Protein AF-A0A8J2BNG0-F1 (afdb_monomer_lite)

Foldseek 3Di:
DDWAWQKKFKPKQPDPHGPDMDGDPPPWDKDQLVVDDAFKMKIWIWTATPVGDIDIDIDMDGADPDPDDDDDPDVPPNRPDIDIDRPCDPPVVPVPPCPDPVVVVVCVVVVVCCVVVVVVVCCVVPVVPPPPPPPVPDDDDDDDDDDDPDDPDQQALLVLCVVQPCVQCNNQQPGDRPAGHRLAPDPCLLDPLVLLCCQQCPDPPHPTHHCVVPDALSNSQNNSQCSCPHNPHPNDGDDSVSNVVND

Sequence (247 aa):
MMAKITRVEVYVDGASEPFQVLTEEPFKVRLDPADFAEGDHFLRIAVHYDNGEYYDHLYTFTVAHRNEAYAGHLNRVPMGAPIDVDLIDPMEREATSSSPNRVLYALLPVVLFLFIGGVAAWFNFFGSRAASDVMTQIEPIPTPSQGRTPAAGPVDGAALYAQHCSVCHGPSGKGQPGVFPALAGNPNLADTDLVLNTILHGRPGTAMPPWGPRLSDEEIAAIVNYIRSSWGNDFGTVTREDVAAKR

Radius of gyration: 26.35 Å; chains: 1; bounding box: 53×72×57 Å

Organism: NCBI:txid2744239

InterPro domains:
  IPR008168 Cytochrome c, class IC [PR00605] (163-174)
  IPR008168 Cytochrome c, class IC [PR00605] (205-227)
  IPR009056 Cytochrome c-like domain [PF13442] (156-227)
  IPR009056 Cytochrome c-like domain [PS51007] (152-231)
  IPR036909 Cytochrome c-like domain superfamily [G3DSA:1.10.760.10] (144-247)
  IPR036909 Cytochrome c-like domain superfamily [SSF46626] (142-243)
  IPR051459 Cytochrome c-type Dehydrogenase [PTHR35008] (141-245)

pLDDT: mean 74.84, std 18.95, range [26.3, 98.31]

Structure (mmCIF, N/CA/C/O backbone):
data_AF-A0A8J2BNG0-F1
#
_entry.id   AF-A0A8J2BNG0-F1
#
loop_
_atom_site.group_PDB
_atom_site.id
_atom_site.type_symbol
_atom_site.label_atom_id
_atom_site.label_alt_id
_atom_site.label_comp_id
_atom_site.label_asym_id
_atom_site.label_entity_id
_atom_site.label_seq_id
_atom_site.pdbx_PDB_ins_code
_atom_site.Cartn_x
_atom_site.Cartn_y
_atom_site.Cartn_z
_atom_site.occupancy
_atom_site.B_iso_or_equiv
_atom_site.auth_seq_id
_atom_site.auth_comp_id
_atom_site.auth_asym_id
_atom_site.auth_atom_id
_atom_site.pdbx_PDB_model_num
ATOM 1 N N . MET A 1 1 ? 15.183 -0.311 -34.685 1.00 53.97 1 MET A N 1
ATOM 2 C CA . MET A 1 1 ? 15.583 -1.607 -34.099 1.00 53.97 1 MET A CA 1
ATOM 3 C C . MET A 1 1 ? 15.515 -1.441 -32.595 1.00 53.97 1 MET A C 1
ATOM 5 O O . MET A 1 1 ? 15.848 -0.357 -32.136 1.00 53.97 1 MET A O 1
ATOM 9 N N . MET A 1 2 ? 14.981 -2.425 -31.874 1.00 65.81 2 MET A N 1
ATOM 10 C CA . MET A 1 2 ? 14.926 -2.388 -30.407 1.00 65.81 2 MET A CA 1
ATOM 11 C C . MET A 1 2 ? 16.353 -2.537 -29.864 1.00 65.81 2 MET A C 1
ATOM 13 O O . MET A 1 2 ? 17.136 -3.274 -30.465 1.00 65.81 2 MET A O 1
ATOM 17 N N . ALA A 1 3 ? 16.689 -1.804 -28.801 1.00 79.75 3 ALA A N 1
ATOM 18 C CA . ALA A 1 3 ? 17.992 -1.899 -28.152 1.00 79.75 3 ALA A CA 1
ATOM 19 C C . ALA A 1 3 ? 18.186 -3.315 -27.602 1.00 79.75 3 ALA A C 1
ATOM 21 O O . ALA A 1 3 ? 17.256 -3.886 -27.025 1.00 79.75 3 ALA A O 1
ATOM 22 N N . LYS A 1 4 ? 19.366 -3.899 -27.811 1.00 84.81 4 LYS A N 1
ATOM 23 C CA . LYS A 1 4 ? 19.666 -5.262 -27.372 1.00 84.81 4 LYS A CA 1
ATOM 24 C C . LYS A 1 4 ? 20.406 -5.221 -26.043 1.00 84.81 4 LYS A C 1
ATOM 26 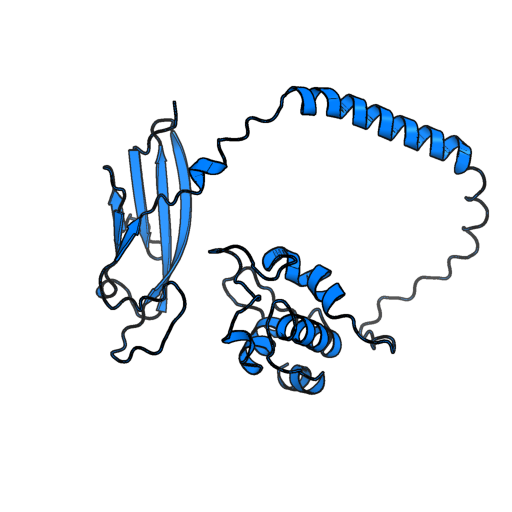O O . LYS A 1 4 ? 21.375 -4.481 -25.895 1.00 84.81 4 LYS A O 1
ATOM 31 N N . ILE A 1 5 ? 19.998 -6.064 -25.101 1.00 84.81 5 ILE A N 1
ATOM 32 C CA . ILE A 1 5 ? 20.725 -6.249 -23.845 1.00 84.81 5 ILE A CA 1
ATOM 33 C C . ILE A 1 5 ? 22.079 -6.903 -24.144 1.00 84.81 5 ILE A C 1
ATOM 35 O O . ILE A 1 5 ? 22.172 -7.899 -24.863 1.00 84.81 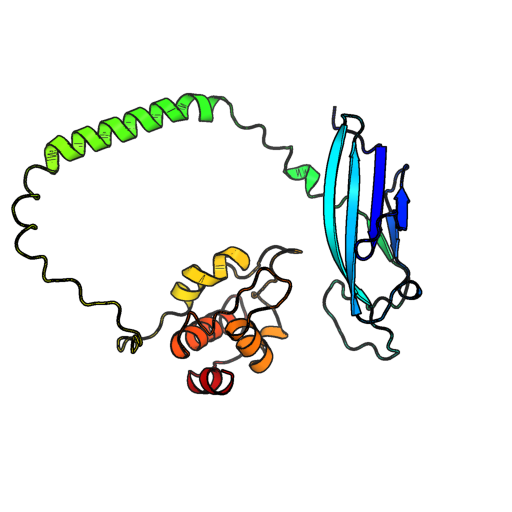5 ILE A O 1
ATOM 39 N N . THR A 1 6 ? 23.139 -6.320 -23.594 1.00 90.06 6 THR A N 1
ATOM 40 C CA . THR A 1 6 ? 24.526 -6.788 -23.741 1.00 90.06 6 THR A CA 1
ATOM 41 C C . THR A 1 6 ? 25.069 -7.401 -22.461 1.00 90.06 6 THR A C 1
ATOM 43 O O . THR A 1 6 ? 25.912 -8.296 -22.519 1.00 90.06 6 THR A O 1
ATOM 46 N N . ARG A 1 7 ? 24.607 -6.915 -21.305 1.00 90.44 7 ARG A N 1
ATOM 47 C CA . ARG A 1 7 ? 25.079 -7.353 -19.994 1.00 90.44 7 ARG A CA 1
ATOM 48 C C . ARG A 1 7 ? 24.034 -7.058 -18.927 1.00 90.44 7 ARG A C 1
ATOM 50 O O . ARG A 1 7 ? 23.461 -5.974 -18.920 1.00 90.44 7 ARG A O 1
ATOM 57 N N . VAL A 1 8 ? 23.834 -7.993 -18.010 1.00 88.12 8 VAL A N 1
ATOM 58 C CA . VAL A 1 8 ? 23.058 -7.802 -16.784 1.00 88.12 8 VAL A CA 1
ATOM 59 C C . VAL A 1 8 ? 23.967 -8.083 -15.598 1.00 88.12 8 VAL A C 1
ATOM 61 O O . VAL A 1 8 ? 24.608 -9.127 -15.546 1.00 88.12 8 VAL A O 1
ATOM 64 N N . GLU A 1 9 ? 24.042 -7.158 -14.656 1.00 90.69 9 GLU A N 1
ATOM 65 C CA . GLU A 1 9 ? 24.813 -7.281 -13.425 1.00 90.69 9 GLU A CA 1
ATOM 66 C C . GLU A 1 9 ? 23.853 -7.317 -12.238 1.00 90.69 9 GLU A C 1
ATOM 68 O O . GLU A 1 9 ? 22.925 -6.515 -12.147 1.00 90.69 9 GLU A O 1
ATOM 73 N N . VAL A 1 10 ? 24.077 -8.247 -11.320 1.00 86.62 10 VAL A N 1
ATOM 74 C CA . VAL A 1 10 ? 23.242 -8.453 -10.138 1.00 86.62 10 VAL A CA 1
ATOM 75 C C . VAL A 1 10 ? 24.092 -8.175 -8.919 1.00 86.62 10 VAL A C 1
ATOM 77 O O . VAL A 1 10 ? 25.136 -8.795 -8.756 1.00 86.62 10 VAL A O 1
ATOM 80 N N . TYR A 1 11 ? 23.645 -7.286 -8.048 1.00 87.31 11 TYR A N 1
ATOM 81 C CA . TYR A 1 11 ? 24.311 -6.950 -6.795 1.00 87.31 11 TYR A CA 1
ATOM 82 C C . TYR A 1 11 ? 23.400 -7.312 -5.631 1.00 87.31 11 TYR A C 1
ATOM 84 O O . TYR A 1 11 ? 22.187 -7.140 -5.720 1.00 87.31 11 TYR A O 1
ATOM 92 N N . VAL A 1 12 ? 23.993 -7.771 -4.537 1.00 84.50 12 VAL A N 1
ATOM 93 C CA . VAL A 1 12 ? 23.290 -8.166 -3.312 1.00 84.50 12 VAL A CA 1
ATOM 94 C C . VAL A 1 12 ? 23.693 -7.207 -2.200 1.00 84.50 12 VAL A C 1
ATOM 96 O O . VAL A 1 12 ? 24.877 -6.902 -2.064 1.00 84.50 12 VAL A O 1
ATOM 99 N N . ASP A 1 13 ? 22.725 -6.727 -1.425 1.00 84.31 13 ASP A N 1
ATOM 100 C CA . ASP A 1 13 ? 22.921 -5.980 -0.173 1.00 84.31 13 ASP A CA 1
ATOM 101 C C . ASP A 1 13 ? 23.922 -4.811 -0.246 1.00 84.31 13 ASP A C 1
ATOM 103 O O . ASP A 1 13 ? 24.592 -4.456 0.724 1.00 84.31 13 ASP A O 1
ATOM 107 N N . GLY A 1 14 ? 24.016 -4.173 -1.415 1.00 81.38 14 GLY A N 1
ATOM 108 C CA . GLY A 1 14 ? 24.840 -2.982 -1.620 1.00 81.38 14 GLY A CA 1
ATOM 109 C C . GLY A 1 14 ? 26.320 -3.292 -1.823 1.00 81.38 14 GLY A C 1
ATOM 110 O O . GLY A 1 14 ? 27.145 -2.383 -1.721 1.00 81.38 14 GLY A O 1
ATOM 111 N N . ALA A 1 15 ? 26.659 -4.549 -2.127 1.00 83.94 15 ALA A N 1
ATOM 112 C CA . ALA A 1 15 ? 27.999 -4.937 -2.541 1.00 83.94 15 ALA A CA 1
ATOM 113 C C . ALA A 1 15 ? 28.488 -4.080 -3.722 1.00 83.94 15 ALA A C 1
ATOM 115 O O . ALA A 1 15 ? 27.724 -3.738 -4.626 1.00 83.94 15 ALA A O 1
ATOM 116 N N . SER A 1 16 ? 29.780 -3.741 -3.712 1.00 81.44 16 SER A N 1
ATOM 117 C CA . SER A 1 16 ? 30.423 -2.983 -4.793 1.00 81.44 16 SER A CA 1
ATOM 118 C C . SER A 1 16 ? 30.741 -3.841 -6.016 1.00 81.44 16 SER A C 1
ATOM 120 O O . SER A 1 16 ? 30.868 -3.307 -7.111 1.00 81.44 16 SER A O 1
ATOM 122 N N . GLU A 1 17 ? 30.863 -5.154 -5.824 1.00 89.12 17 GLU A N 1
ATOM 123 C CA . GLU A 1 17 ? 31.099 -6.133 -6.882 1.00 89.12 17 GLU A CA 1
ATOM 124 C C . GLU A 1 17 ? 29.803 -6.892 -7.196 1.00 89.12 17 GLU A C 1
ATOM 126 O O . GLU A 1 17 ? 29.023 -7.176 -6.277 1.00 89.12 17 GLU A O 1
ATOM 131 N N . PRO A 1 18 ? 29.554 -7.235 -8.470 1.00 89.19 18 PRO A N 1
ATOM 132 C CA . PRO A 1 18 ? 28.369 -7.981 -8.850 1.00 89.19 18 PRO A CA 1
ATOM 133 C C . PRO A 1 18 ? 28.446 -9.420 -8.324 1.00 89.19 18 PRO A C 1
ATOM 135 O O . PRO A 1 18 ? 29.429 -10.130 -8.524 1.00 89.19 18 PRO A O 1
ATOM 138 N N . PHE A 1 19 ? 27.362 -9.862 -7.696 1.00 85.25 19 PHE A N 1
ATOM 139 C CA . PHE A 1 19 ? 27.122 -11.249 -7.313 1.00 85.25 19 PHE A CA 1
ATOM 140 C C . PHE A 1 19 ? 27.069 -12.169 -8.540 1.00 85.25 19 PHE A C 1
ATOM 142 O O . PHE A 1 19 ? 27.648 -13.252 -8.525 1.00 85.25 19 PHE A O 1
ATOM 149 N N . GLN A 1 20 ? 26.407 -11.729 -9.616 1.00 86.31 20 GLN A N 1
ATOM 150 C CA . GLN A 1 20 ? 26.354 -12.433 -10.902 1.00 86.31 20 GLN A CA 1
ATOM 151 C C . GLN A 1 20 ? 26.399 -11.445 -12.069 1.00 86.31 20 GLN A C 1
ATOM 153 O O . GLN A 1 20 ? 25.846 -10.349 -11.990 1.00 86.31 20 GLN A O 1
ATOM 158 N N . VAL A 1 21 ? 27.031 -11.857 -13.170 1.00 91.50 21 VAL A N 1
ATOM 159 C CA . VAL A 1 21 ? 27.055 -11.116 -14.437 1.00 91.50 21 VAL A CA 1
ATOM 160 C C . VAL A 1 21 ? 26.592 -12.045 -15.554 1.00 91.50 21 VAL A C 1
ATOM 162 O O . VAL A 1 21 ? 27.181 -13.102 -15.766 1.00 91.50 21 VAL A O 1
ATOM 165 N N . LEU A 1 22 ? 25.540 -11.649 -16.266 1.00 87.88 22 LEU A N 1
ATOM 166 C CA . LEU A 1 22 ? 24.923 -12.407 -17.349 1.00 87.88 22 LEU A CA 1
ATOM 167 C C . LEU A 1 22 ? 25.148 -11.675 -18.673 1.00 87.88 22 LEU A C 1
ATOM 169 O O . LEU A 1 22 ? 24.791 -10.507 -18.812 1.00 87.88 22 LEU A O 1
ATOM 173 N N . THR A 1 23 ? 25.727 -12.357 -19.656 1.00 89.06 23 THR A N 1
ATOM 174 C CA . THR A 1 23 ? 26.028 -11.788 -20.985 1.00 89.06 23 THR A CA 1
ATOM 175 C C . THR A 1 23 ? 25.294 -12.494 -22.123 1.00 89.06 23 THR A C 1
ATOM 177 O O . THR A 1 23 ? 25.428 -12.097 -23.277 1.00 89.06 23 THR A O 1
ATOM 180 N N . GLU A 1 24 ? 24.525 -13.540 -21.815 1.00 83.25 24 GLU A N 1
ATOM 181 C CA . GLU A 1 24 ? 23.824 -14.375 -22.792 1.00 83.25 24 GLU A CA 1
ATOM 182 C C . GLU A 1 24 ? 22.380 -14.646 -22.351 1.00 83.25 24 GLU A C 1
ATOM 184 O O . GLU A 1 24 ? 22.082 -14.723 -21.159 1.00 83.25 24 GLU A O 1
ATOM 189 N N . GLU A 1 25 ? 21.483 -14.796 -23.329 1.00 77.06 25 GLU A N 1
ATOM 190 C CA . GLU A 1 25 ? 20.090 -15.171 -23.090 1.00 77.06 25 GLU A CA 1
ATOM 191 C C . GLU A 1 25 ? 19.955 -16.684 -22.824 1.00 77.06 25 GLU A C 1
ATOM 193 O O . GLU A 1 25 ? 20.632 -17.483 -23.476 1.00 77.06 25 GLU A O 1
ATOM 198 N N . PRO A 1 26 ? 19.030 -17.113 -21.944 1.00 72.69 26 PRO A N 1
ATOM 199 C CA . PRO A 1 26 ? 18.111 -16.286 -21.160 1.00 72.69 26 PRO A CA 1
ATOM 200 C C . PRO A 1 26 ? 18.806 -15.664 -19.937 1.00 72.69 26 PRO A C 1
ATOM 202 O O . PRO A 1 26 ? 19.547 -16.344 -19.229 1.00 72.69 26 PRO A O 1
ATOM 205 N N . PHE A 1 27 ? 18.525 -14.387 -19.659 1.00 77.06 27 PHE A N 1
ATOM 206 C CA . PHE A 1 27 ? 19.087 -13.654 -18.518 1.00 77.06 27 PHE A CA 1
ATOM 207 C C . PHE A 1 27 ? 18.443 -14.105 -17.196 1.00 77.06 27 PHE A C 1
ATOM 209 O O . PHE A 1 27 ? 17.606 -13.412 -16.618 1.00 77.06 27 PHE A O 1
ATOM 216 N N . LYS A 1 28 ? 18.822 -15.303 -16.740 1.00 75.06 28 LYS A N 1
ATOM 217 C CA . LYS A 1 28 ? 18.317 -15.936 -15.519 1.00 75.06 28 LYS A CA 1
ATOM 218 C C . LYS A 1 28 ? 19.288 -15.775 -14.366 1.00 75.06 28 LYS A C 1
ATOM 220 O O . LYS A 1 28 ? 20.461 -16.121 -14.486 1.00 75.06 28 LYS A O 1
ATOM 225 N N . VAL A 1 29 ? 18.764 -15.332 -13.231 1.00 72.50 29 VAL A N 1
ATOM 226 C CA . VAL A 1 29 ? 19.521 -15.272 -11.977 1.00 72.50 29 VAL A CA 1
ATOM 227 C C . VAL A 1 29 ? 19.134 -16.445 -11.107 1.00 72.50 29 VAL A C 1
ATOM 229 O O . VAL A 1 29 ? 17.948 -16.663 -10.855 1.00 72.50 29 VAL A O 1
ATOM 232 N N . ARG A 1 30 ? 20.144 -17.163 -10.619 1.00 71.06 30 ARG A N 1
ATOM 233 C CA . ARG A 1 30 ? 19.966 -18.200 -9.607 1.00 71.06 30 ARG A CA 1
ATOM 234 C C . ARG A 1 30 ? 20.242 -17.619 -8.229 1.00 71.06 30 ARG A C 1
ATOM 236 O O . ARG A 1 30 ? 21.343 -17.137 -7.986 1.00 71.06 30 ARG A O 1
ATOM 243 N N . LEU A 1 31 ? 19.268 -17.696 -7.332 1.00 76.62 31 LEU A N 1
ATOM 244 C CA . LEU A 1 31 ? 19.436 -17.315 -5.929 1.00 76.62 31 LEU A CA 1
ATOM 245 C C . LEU A 1 31 ? 19.347 -18.580 -5.075 1.00 76.62 31 LEU A C 1
ATOM 247 O O . LEU A 1 31 ? 18.332 -19.279 -5.134 1.00 76.62 31 LEU A O 1
ATOM 251 N N . ASP A 1 32 ? 20.408 -18.896 -4.329 1.00 75.19 32 ASP A N 1
ATOM 252 C CA . ASP A 1 32 ? 20.389 -19.976 -3.343 1.00 75.19 32 ASP A CA 1
ATOM 253 C C . ASP A 1 32 ? 20.162 -19.382 -1.944 1.00 75.19 32 ASP A C 1
ATOM 255 O O . ASP A 1 32 ? 20.977 -18.583 -1.491 1.00 75.19 32 ASP A O 1
ATOM 259 N N . PRO A 1 33 ? 19.083 -19.755 -1.240 1.00 67.75 33 PRO A N 1
ATOM 260 C CA . PRO A 1 33 ? 18.811 -19.280 0.116 1.00 67.75 33 PRO A CA 1
ATOM 261 C C . PRO A 1 33 ? 19.983 -19.458 1.090 1.00 67.75 33 PRO A C 1
ATOM 263 O O . PRO A 1 33 ? 20.126 -18.665 2.019 1.00 67.75 33 PRO A O 1
ATOM 266 N N . ALA A 1 34 ? 20.804 -20.497 0.899 1.00 72.75 34 ALA A N 1
ATOM 267 C CA . ALA A 1 34 ? 21.953 -20.789 1.753 1.00 72.75 34 ALA A CA 1
ATOM 268 C C . ALA A 1 34 ? 23.067 -19.733 1.656 1.00 72.75 34 ALA A C 1
ATOM 270 O O . ALA A 1 34 ? 23.872 -19.621 2.581 1.00 72.75 34 ALA A O 1
ATOM 271 N N . ASP A 1 35 ? 23.093 -18.948 0.577 1.00 76.00 35 ASP A N 1
ATOM 272 C CA . ASP A 1 35 ? 24.075 -17.881 0.366 1.00 76.00 35 ASP A CA 1
ATOM 273 C C . ASP A 1 35 ? 23.721 -16.592 1.135 1.00 76.00 35 ASP A C 1
ATOM 275 O O . ASP A 1 35 ? 24.517 -15.652 1.168 1.00 76.00 35 ASP A O 1
ATOM 279 N N . PHE A 1 36 ? 22.546 -16.538 1.774 1.00 77.94 36 PHE A N 1
ATOM 280 C CA . PHE A 1 36 ? 22.022 -15.345 2.437 1.00 77.94 36 PHE A CA 1
ATOM 281 C C . PHE A 1 36 ? 21.750 -15.586 3.930 1.00 77.94 36 PHE A C 1
ATOM 283 O O . PHE A 1 36 ? 21.376 -16.679 4.370 1.00 77.94 36 PHE A O 1
ATOM 290 N N . ALA A 1 37 ? 21.930 -14.534 4.732 1.00 79.94 37 ALA A N 1
ATOM 291 C CA . ALA A 1 37 ? 21.555 -14.546 6.145 1.00 79.94 37 ALA A CA 1
ATOM 292 C C . ALA A 1 37 ? 20.024 -14.652 6.313 1.00 79.94 37 ALA A C 1
ATOM 294 O O . ALA A 1 37 ? 19.277 -14.452 5.370 1.00 79.94 37 ALA A O 1
ATOM 295 N N . GLU A 1 38 ? 19.527 -14.983 7.509 1.00 74.44 38 GLU A N 1
ATOM 296 C CA . GLU A 1 38 ? 18.087 -14.838 7.783 1.00 74.44 38 GLU A CA 1
ATOM 297 C C . GLU A 1 38 ? 17.744 -13.345 7.866 1.00 74.44 38 GLU A C 1
ATOM 299 O O . GLU A 1 38 ? 18.431 -12.596 8.566 1.00 74.44 38 GLU A O 1
ATOM 304 N N . GLY A 1 39 ? 16.673 -12.917 7.200 1.00 66.88 39 GLY A N 1
ATOM 305 C CA . GLY A 1 39 ? 16.230 -11.524 7.219 1.00 66.88 39 GLY A CA 1
ATOM 306 C C . GLY A 1 39 ? 15.939 -10.949 5.839 1.00 66.88 39 GLY A C 1
ATOM 307 O O . GLY A 1 39 ? 15.758 -11.682 4.866 1.00 66.88 39 GLY A O 1
ATOM 308 N N . ASP A 1 40 ? 15.825 -9.623 5.791 1.00 74.06 40 ASP A N 1
ATOM 309 C CA . ASP A 1 40 ? 15.508 -8.869 4.580 1.00 74.06 40 ASP A CA 1
ATOM 310 C C . ASP A 1 40 ? 16.781 -8.508 3.811 1.00 74.06 40 ASP A C 1
ATOM 312 O O . ASP A 1 40 ? 17.750 -8.006 4.380 1.00 74.06 40 ASP A O 1
ATOM 316 N N . HIS A 1 41 ? 16.725 -8.712 2.502 1.00 76.50 41 HIS A N 1
ATOM 317 C CA . HIS A 1 41 ? 17.810 -8.506 1.557 1.00 76.50 41 HIS A CA 1
ATOM 318 C C . HIS A 1 41 ? 17.328 -7.704 0.352 1.00 76.50 41 HIS A C 1
ATOM 320 O O . HIS A 1 41 ? 16.125 -7.639 0.052 1.00 76.50 41 HIS A O 1
ATOM 326 N N . PHE A 1 42 ? 18.271 -7.113 -0.376 1.00 78.25 42 PHE A N 1
ATOM 327 C CA . PHE A 1 42 ? 17.973 -6.385 -1.604 1.00 78.25 42 PHE A CA 1
ATOM 328 C C . PHE A 1 42 ? 18.878 -6.791 -2.767 1.00 78.25 42 PHE A C 1
ATOM 330 O O . PHE A 1 42 ? 20.083 -6.977 -2.615 1.00 78.25 42 PHE A O 1
ATOM 337 N N . LEU A 1 43 ? 18.275 -6.904 -3.952 1.00 79.75 43 LEU A N 1
ATOM 338 C CA . LEU A 1 43 ? 18.946 -7.171 -5.219 1.00 79.75 43 LEU A CA 1
ATOM 339 C C . LEU A 1 43 ? 18.888 -5.934 -6.091 1.00 79.75 43 LEU A C 1
ATOM 341 O O . LEU A 1 43 ? 17.803 -5.477 -6.442 1.00 79.75 43 LEU A O 1
ATOM 345 N N . ARG A 1 44 ? 20.045 -5.424 -6.493 1.00 82.44 44 ARG A N 1
ATOM 346 C CA . ARG A 1 44 ? 20.138 -4.387 -7.517 1.00 82.44 44 ARG A CA 1
ATOM 347 C C . ARG A 1 44 ? 20.478 -5.040 -8.849 1.00 82.44 44 ARG A C 1
ATOM 349 O O . ARG A 1 44 ? 21.468 -5.760 -8.936 1.00 82.44 44 ARG A O 1
ATOM 356 N N . ILE A 1 45 ? 19.671 -4.792 -9.869 1.00 82.75 45 ILE A N 1
ATOM 357 C CA . ILE A 1 45 ? 19.815 -5.367 -11.205 1.00 82.75 45 ILE A CA 1
ATOM 358 C C . ILE A 1 45 ? 20.113 -4.242 -12.181 1.00 82.75 45 ILE A C 1
ATOM 360 O O . ILE A 1 45 ? 19.279 -3.373 -12.417 1.00 82.75 45 ILE A O 1
ATOM 364 N N . ALA A 1 46 ? 21.314 -4.287 -12.737 1.00 85.75 46 ALA A N 1
ATOM 365 C CA . ALA A 1 46 ? 21.871 -3.316 -13.656 1.00 85.75 46 ALA A CA 1
ATOM 366 C C . ALA A 1 46 ? 21.900 -3.908 -15.072 1.00 85.75 46 ALA A C 1
ATOM 368 O O . ALA A 1 46 ? 22.653 -4.839 -15.349 1.00 85.75 46 ALA A O 1
ATOM 369 N N . VAL A 1 47 ? 21.070 -3.387 -15.972 1.00 86.19 47 VAL A N 1
ATOM 370 C CA . VAL A 1 47 ? 20.923 -3.854 -17.357 1.00 86.19 47 VAL A CA 1
ATOM 371 C C . VAL A 1 47 ? 21.598 -2.865 -18.301 1.00 86.19 47 VAL A C 1
ATOM 373 O O . VAL A 1 47 ? 21.270 -1.679 -18.306 1.00 86.19 47 VAL A O 1
ATOM 376 N N . HIS A 1 48 ? 22.522 -3.356 -19.123 1.00 87.81 48 HIS A N 1
ATOM 377 C CA . HIS A 1 48 ? 23.265 -2.584 -20.116 1.00 87.81 48 HIS A CA 1
ATOM 378 C C . HIS A 1 48 ? 22.826 -2.943 -21.533 1.00 87.81 48 HIS A C 1
ATOM 380 O O . HIS A 1 48 ? 22.785 -4.122 -21.901 1.00 87.81 48 HIS A O 1
ATOM 386 N N . TYR A 1 49 ? 22.596 -1.929 -22.360 1.00 86.75 49 TYR A N 1
ATOM 387 C CA . TYR A 1 49 ? 22.148 -2.076 -23.742 1.00 86.75 49 TYR A CA 1
ATOM 388 C C . TYR A 1 49 ? 23.248 -1.718 -24.750 1.00 86.75 49 TYR A C 1
ATOM 390 O O . TYR A 1 49 ? 24.182 -0.972 -24.451 1.00 86.75 49 TYR A O 1
ATOM 398 N N . ASP A 1 50 ? 23.139 -2.246 -25.967 1.00 88.38 50 ASP A N 1
ATOM 399 C CA . ASP A 1 50 ? 24.089 -2.021 -27.066 1.00 88.38 50 ASP A CA 1
ATOM 400 C C . ASP A 1 50 ? 24.130 -0.568 -27.563 1.00 88.38 50 ASP A C 1
ATOM 402 O O . ASP A 1 50 ? 25.150 -0.109 -28.078 1.00 88.38 50 ASP A O 1
ATOM 406 N N . ASN A 1 51 ? 23.044 0.175 -27.364 1.00 84.56 51 ASN A N 1
ATOM 407 C CA . ASN A 1 51 ? 22.937 1.604 -27.648 1.00 84.56 51 ASN A CA 1
ATOM 408 C C . ASN A 1 51 ? 23.535 2.502 -26.543 1.00 84.56 51 ASN A C 1
ATOM 410 O O . ASN A 1 51 ? 23.495 3.726 -26.677 1.00 84.56 51 ASN A O 1
ATOM 414 N N . GLY A 1 52 ? 24.080 1.919 -25.469 1.00 84.44 52 GLY A N 1
ATOM 415 C CA . GLY A 1 52 ? 24.635 2.637 -24.321 1.00 84.44 52 GLY A CA 1
ATOM 416 C C . GLY A 1 52 ? 23.614 3.028 -23.247 1.00 84.44 52 GLY A C 1
ATOM 417 O O . GLY A 1 52 ? 24.007 3.647 -22.258 1.00 84.44 52 GLY A O 1
ATOM 418 N N . GLU A 1 53 ? 22.333 2.679 -23.404 1.00 77.56 53 GLU A N 1
ATOM 419 C CA . GLU A 1 53 ? 21.335 2.842 -22.344 1.00 77.56 53 GLU A CA 1
ATOM 420 C C . GLU A 1 53 ? 21.612 1.890 -21.170 1.00 77.56 53 GLU A C 1
ATOM 422 O O . GLU A 1 53 ? 22.199 0.812 -21.315 1.00 77.56 53 GLU A O 1
ATOM 427 N N . TYR A 1 54 ? 21.194 2.323 -19.983 1.00 80.31 54 TYR A N 1
ATOM 428 C CA . TYR A 1 54 ? 21.420 1.633 -18.721 1.00 80.31 54 TYR A CA 1
ATOM 429 C C . TYR A 1 54 ? 20.173 1.739 -17.848 1.00 80.31 54 TYR A C 1
ATOM 431 O O . TYR A 1 54 ? 19.624 2.831 -17.684 1.00 80.31 54 TYR A O 1
ATOM 439 N N . TYR A 1 55 ? 19.755 0.616 -17.272 1.00 74.94 55 TYR A N 1
ATOM 440 C CA . TYR A 1 55 ? 18.601 0.531 -16.384 1.00 74.94 55 TYR A CA 1
ATOM 441 C C . TYR A 1 55 ? 19.003 -0.127 -15.071 1.00 74.94 55 TYR A C 1
ATOM 443 O O . TYR A 1 55 ? 19.718 -1.123 -15.067 1.00 74.94 55 TYR A O 1
ATOM 451 N N . ASP A 1 56 ? 18.528 0.432 -13.962 1.00 79.69 56 ASP A N 1
ATOM 452 C CA . ASP A 1 56 ? 18.818 -0.042 -12.611 1.00 79.69 56 ASP A CA 1
ATOM 453 C C . ASP A 1 56 ? 17.501 -0.301 -11.874 1.00 79.69 56 ASP A C 1
ATOM 455 O O . ASP A 1 56 ? 16.647 0.590 -11.804 1.00 79.69 56 ASP A O 1
ATOM 459 N N . HIS A 1 57 ? 17.312 -1.517 -11.361 1.00 74.69 57 HIS A N 1
ATOM 460 C CA . HIS A 1 57 ? 16.123 -1.906 -10.609 1.00 74.69 57 HIS A CA 1
ATOM 461 C C . HIS A 1 57 ? 16.494 -2.543 -9.272 1.00 74.69 57 HIS A C 1
ATOM 463 O O . HIS A 1 57 ? 17.354 -3.417 -9.210 1.00 74.69 57 HIS A O 1
ATOM 469 N N . LEU A 1 58 ? 15.798 -2.146 -8.206 1.00 68.69 58 LEU A N 1
ATOM 470 C CA . LEU A 1 58 ? 15.998 -2.674 -6.860 1.00 68.69 58 LEU A CA 1
ATOM 471 C C . LEU A 1 58 ? 14.826 -3.580 -6.469 1.00 68.69 58 LEU A C 1
ATOM 473 O O . LEU A 1 58 ? 13.694 -3.116 -6.353 1.00 68.69 58 LEU A O 1
ATOM 477 N N . TYR A 1 59 ? 15.108 -4.853 -6.225 1.00 70.00 59 TYR A N 1
ATOM 478 C CA . TYR A 1 59 ? 14.165 -5.837 -5.700 1.00 70.00 59 TYR A CA 1
ATOM 479 C C . TYR A 1 59 ? 14.465 -6.112 -4.230 1.00 70.00 59 TYR A C 1
ATOM 481 O O . TYR A 1 59 ? 15.618 -6.058 -3.808 1.00 70.00 59 TYR A O 1
ATOM 489 N N . THR A 1 60 ? 13.445 -6.456 -3.451 1.00 65.31 60 THR A N 1
ATOM 490 C CA . THR A 1 60 ? 13.609 -6.907 -2.065 1.00 65.31 60 THR A CA 1
ATOM 491 C C . THR A 1 60 ? 13.135 -8.345 -1.917 1.00 65.31 60 THR A C 1
ATOM 493 O O . THR A 1 60 ? 12.186 -8.775 -2.578 1.00 65.31 60 THR A O 1
ATOM 496 N N . PHE A 1 61 ? 13.807 -9.107 -1.061 1.00 66.44 61 PHE A N 1
ATOM 497 C CA . PHE A 1 61 ? 13.432 -10.480 -0.739 1.00 66.44 61 PHE A CA 1
ATOM 498 C C . PHE A 1 61 ? 13.791 -10.800 0.712 1.00 66.44 61 PHE A C 1
ATOM 500 O O . PHE A 1 61 ? 14.644 -10.146 1.300 1.00 66.44 61 PHE A O 1
ATOM 507 N N . THR A 1 62 ? 13.137 -11.804 1.289 1.00 64.06 62 THR A N 1
ATOM 508 C CA . THR A 1 62 ? 13.372 -12.227 2.675 1.00 64.06 62 THR A CA 1
ATOM 509 C C . THR A 1 62 ? 13.792 -13.690 2.690 1.00 64.06 62 THR A C 1
ATOM 511 O O . THR A 1 62 ? 13.142 -14.530 2.058 1.00 64.06 62 THR A O 1
ATOM 514 N N . VAL A 1 63 ? 14.852 -14.010 3.426 1.00 71.50 63 VAL A N 1
ATOM 515 C CA . VAL A 1 63 ? 15.350 -15.379 3.618 1.00 71.50 63 VAL A CA 1
ATOM 516 C C . VAL A 1 63 ? 14.946 -15.855 5.011 1.00 71.50 63 VAL A C 1
ATOM 518 O O . VAL A 1 63 ? 15.158 -15.157 6.001 1.00 71.50 63 VAL A O 1
ATOM 521 N N . ALA A 1 64 ? 14.332 -17.040 5.090 1.00 61.75 64 ALA A N 1
ATOM 522 C CA . ALA A 1 64 ? 13.844 -17.637 6.332 1.00 61.75 64 ALA A CA 1
ATOM 523 C C . ALA A 1 64 ? 14.321 -19.092 6.455 1.00 61.75 64 ALA A C 1
ATOM 525 O O . ALA A 1 64 ? 13.804 -19.985 5.785 1.00 61.75 64 ALA A O 1
ATOM 526 N N . HIS A 1 65 ? 15.288 -19.341 7.340 1.00 57.84 65 HIS A N 1
ATOM 527 C CA . HIS A 1 65 ? 15.890 -20.659 7.573 1.00 57.84 65 HIS A CA 1
ATOM 528 C C . HIS A 1 65 ? 15.083 -21.471 8.608 1.00 57.84 65 HIS A C 1
ATOM 530 O O . HIS A 1 65 ? 15.551 -21.687 9.724 1.00 57.84 65 HIS A O 1
ATOM 536 N N . ARG A 1 66 ? 13.841 -21.899 8.309 1.00 45.78 66 ARG A N 1
ATOM 537 C CA . ARG A 1 66 ? 13.044 -22.739 9.243 1.00 45.78 66 ARG A CA 1
ATOM 538 C C . ARG A 1 66 ? 12.319 -23.911 8.573 1.00 45.78 66 ARG A C 1
ATOM 540 O O . ARG A 1 66 ? 11.591 -23.739 7.603 1.00 45.78 66 ARG A O 1
ATOM 547 N N . ASN A 1 67 ? 12.457 -25.093 9.184 1.00 38.47 67 ASN A N 1
ATOM 548 C CA . ASN A 1 67 ? 11.888 -26.397 8.799 1.00 38.47 67 ASN A CA 1
ATOM 549 C C . ASN A 1 67 ? 10.365 -26.565 9.042 1.00 38.47 67 ASN A C 1
ATOM 551 O O . ASN A 1 67 ? 9.881 -27.689 9.143 1.00 38.47 67 ASN A O 1
ATOM 555 N N . GLU A 1 68 ? 9.581 -25.489 9.119 1.00 33.78 68 GLU A N 1
ATOM 556 C CA . GLU A 1 68 ? 8.126 -25.555 9.340 1.00 33.78 68 GLU A CA 1
ATOM 557 C C . GLU A 1 68 ? 7.431 -24.483 8.488 1.00 33.78 68 GLU A C 1
ATOM 559 O O . GLU A 1 68 ? 7.400 -23.302 8.835 1.00 33.78 68 GLU A O 1
ATOM 564 N N . ALA A 1 69 ? 6.908 -24.876 7.324 1.00 30.44 69 ALA A N 1
ATOM 565 C CA . ALA A 1 69 ? 6.312 -23.942 6.374 1.00 30.44 69 ALA A CA 1
ATOM 566 C C . ALA A 1 69 ? 4.843 -23.640 6.727 1.00 30.44 69 ALA A C 1
ATOM 568 O O . ALA A 1 69 ? 3.926 -24.357 6.325 1.00 30.44 69 ALA A O 1
ATOM 569 N N . TYR A 1 70 ? 4.623 -22.544 7.457 1.00 31.97 70 TYR A N 1
ATOM 570 C CA . TYR A 1 70 ? 3.350 -21.818 7.457 1.00 31.97 70 TYR A CA 1
ATOM 571 C C . TYR A 1 70 ? 3.139 -21.094 6.115 1.00 31.97 70 TYR A C 1
ATOM 573 O O . TYR A 1 70 ? 4.081 -20.668 5.446 1.00 31.97 70 TYR A O 1
ATOM 581 N N . ALA A 1 71 ? 1.872 -20.981 5.719 1.00 26.30 71 ALA A N 1
ATOM 582 C CA . ALA A 1 71 ? 1.421 -20.558 4.400 1.00 26.30 71 ALA A CA 1
ATOM 583 C C . ALA A 1 71 ? 1.622 -19.056 4.082 1.00 26.30 71 ALA A C 1
ATOM 585 O O . ALA A 1 71 ? 1.143 -18.190 4.809 1.00 26.30 71 ALA A O 1
ATOM 586 N N . GLY A 1 72 ? 2.203 -18.795 2.899 1.00 31.86 72 GLY A N 1
ATOM 587 C CA . GLY A 1 72 ? 1.691 -17.847 1.887 1.00 31.86 72 GLY A CA 1
ATOM 588 C C . GLY A 1 72 ? 2.164 -16.385 1.926 1.00 31.86 72 GLY A C 1
ATOM 589 O O . GLY A 1 72 ? 2.270 -15.817 3.000 1.00 31.86 72 GLY A O 1
ATOM 590 N N . HIS A 1 73 ? 2.346 -15.775 0.732 1.00 33.81 73 HIS A N 1
ATOM 591 C CA . HIS A 1 73 ? 2.593 -14.343 0.370 1.00 33.81 73 HIS A CA 1
ATOM 592 C C . HIS A 1 73 ? 3.933 -13.701 -0.082 1.00 33.81 73 HIS A C 1
ATOM 594 O O . HIS A 1 73 ? 4.369 -12.647 0.366 1.00 33.81 73 HIS A O 1
ATOM 600 N N . LEU A 1 74 ? 4.547 -14.261 -1.087 1.00 40.16 74 LEU A N 1
ATOM 601 C CA . LEU A 1 74 ? 4.894 -13.596 -2.339 1.00 40.16 74 LEU A CA 1
ATOM 602 C C . LEU A 1 74 ? 4.011 -14.387 -3.347 1.00 40.16 74 LEU A C 1
ATOM 604 O O . LEU A 1 74 ? 3.003 -14.971 -2.939 1.00 40.16 74 LEU A O 1
ATOM 608 N N . ASN A 1 75 ? 4.490 -14.758 -4.516 1.00 49.41 75 ASN A N 1
ATOM 609 C CA . ASN A 1 75 ? 4.627 -16.216 -4.584 1.00 49.41 75 ASN A CA 1
ATOM 610 C C . ASN A 1 75 ? 5.654 -16.561 -3.485 1.00 49.41 75 ASN A C 1
ATOM 612 O O . ASN A 1 75 ? 6.840 -16.550 -3.793 1.00 49.41 75 ASN A O 1
ATOM 616 N N . ARG A 1 76 ? 5.236 -16.659 -2.187 1.00 44.50 76 ARG A N 1
ATOM 617 C CA . ARG A 1 76 ? 6.121 -16.798 -0.976 1.00 44.50 76 ARG A CA 1
ATOM 618 C C . ARG A 1 76 ? 6.396 -18.257 -1.114 1.00 44.50 76 ARG A C 1
ATOM 620 O O . ARG A 1 76 ? 5.717 -19.091 -0.528 1.00 44.50 76 ARG A O 1
ATOM 627 N N . VAL A 1 77 ? 7.280 -18.545 -2.043 1.00 38.88 77 VAL A N 1
ATOM 628 C CA . VAL A 1 77 ? 8.129 -19.683 -1.943 1.00 38.88 77 VAL A CA 1
ATOM 629 C C . VAL A 1 77 ? 9.033 -19.236 -0.803 1.00 38.88 77 VAL A C 1
ATOM 631 O O . VAL A 1 77 ? 9.858 -18.345 -1.016 1.00 38.88 77 VAL A O 1
ATOM 634 N N . PRO A 1 78 ? 8.812 -19.698 0.447 1.00 39.34 78 PRO A N 1
ATOM 635 C CA . PRO A 1 78 ? 9.916 -19.712 1.385 1.00 39.34 78 PRO A CA 1
ATOM 636 C C . PRO A 1 78 ? 11.088 -20.285 0.603 1.00 39.34 78 PRO A C 1
ATOM 638 O O . PRO A 1 78 ? 10.950 -21.318 -0.055 1.00 39.34 78 PRO A O 1
ATOM 641 N N . MET A 1 79 ? 12.172 -19.526 0.563 1.00 41.81 79 MET A N 1
ATOM 642 C CA . MET A 1 79 ? 13.397 -19.869 -0.129 1.00 41.81 79 MET A CA 1
ATOM 643 C C . MET A 1 79 ? 13.972 -21.113 0.574 1.00 41.81 79 MET A C 1
ATOM 645 O O . MET A 1 79 ? 14.806 -21.033 1.460 1.00 41.81 79 MET A O 1
ATOM 649 N N . GLY A 1 80 ? 13.405 -22.273 0.242 1.00 39.75 80 GLY A N 1
ATOM 650 C CA . GLY A 1 80 ? 13.805 -23.611 0.671 1.00 39.75 80 GLY A CA 1
ATOM 651 C C . GLY A 1 80 ? 14.367 -24.428 -0.493 1.00 39.75 80 GLY A C 1
ATOM 652 O O . GLY A 1 80 ? 14.733 -25.585 -0.307 1.00 39.75 80 GLY A O 1
ATOM 653 N N . ALA A 1 81 ? 14.416 -23.834 -1.693 1.00 36.53 81 ALA A N 1
ATOM 654 C CA . ALA A 1 81 ? 15.059 -24.365 -2.886 1.00 36.53 81 ALA A CA 1
ATOM 655 C C . ALA A 1 81 ? 15.503 -23.212 -3.819 1.00 36.53 81 ALA A C 1
ATOM 657 O O . ALA A 1 81 ? 14.892 -22.142 -3.775 1.00 36.53 81 ALA A O 1
ATOM 658 N N . PRO A 1 82 ? 16.519 -23.421 -4.677 1.00 43.81 82 PRO A N 1
ATOM 659 C CA . PRO A 1 82 ? 16.984 -22.416 -5.633 1.00 43.81 82 PRO A CA 1
ATOM 660 C C . PRO A 1 82 ? 15.930 -22.065 -6.691 1.00 43.81 82 PRO A C 1
ATOM 662 O O . PRO A 1 82 ? 15.285 -22.962 -7.240 1.00 43.81 82 PRO A O 1
ATOM 665 N N . ILE A 1 83 ? 15.794 -20.776 -7.015 1.00 45.12 83 ILE A N 1
ATOM 666 C CA . ILE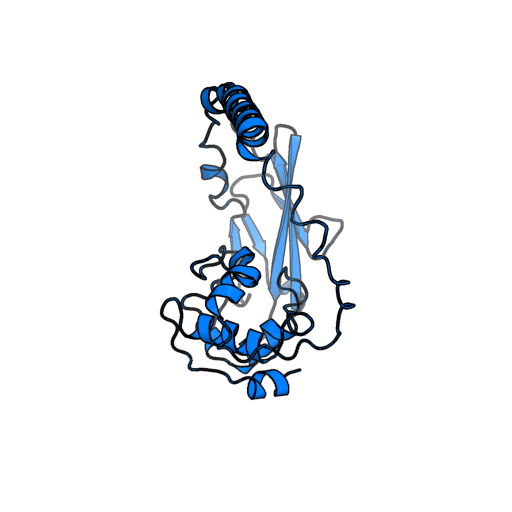 A 1 83 ? 14.826 -20.265 -8.001 1.00 45.12 83 ILE A CA 1
ATOM 667 C C . ILE A 1 83 ? 15.570 -19.566 -9.143 1.00 45.12 83 ILE A C 1
ATOM 669 O O . ILE A 1 83 ? 16.514 -18.815 -8.896 1.00 45.12 83 ILE A O 1
ATOM 673 N N . ASP A 1 84 ? 15.114 -19.802 -10.376 1.00 49.78 84 ASP A N 1
ATOM 674 C CA . ASP A 1 84 ? 15.500 -19.030 -11.557 1.00 49.78 84 ASP A CA 1
ATOM 675 C C . ASP A 1 84 ? 14.536 -17.843 -11.701 1.00 49.78 84 ASP A C 1
ATOM 677 O O . ASP A 1 84 ? 13.348 -18.041 -11.973 1.00 49.78 84 ASP A O 1
ATOM 681 N N . VAL A 1 85 ? 15.024 -16.617 -11.518 1.00 55.50 85 VAL A N 1
ATOM 682 C CA . VAL A 1 85 ? 14.224 -15.404 -11.755 1.00 55.50 85 VAL A CA 1
ATOM 683 C C . VAL A 1 85 ? 14.435 -14.955 -13.200 1.00 55.50 85 VAL A C 1
ATOM 685 O O . VAL A 1 85 ? 15.572 -14.694 -13.601 1.00 55.50 85 VAL A O 1
ATOM 688 N N . ASP A 1 86 ? 13.352 -14.885 -13.978 1.00 53.06 86 ASP A N 1
ATOM 689 C CA . ASP A 1 86 ? 13.363 -14.247 -15.296 1.00 53.06 86 ASP A CA 1
ATOM 690 C C . ASP A 1 86 ? 13.297 -12.732 -15.094 1.00 53.06 86 ASP A C 1
ATOM 692 O O . ASP A 1 86 ? 12.318 -12.204 -14.566 1.00 53.06 86 ASP A O 1
ATOM 696 N N . LEU A 1 87 ? 14.384 -12.041 -15.428 1.00 54.31 87 LEU A N 1
ATOM 697 C CA . LEU A 1 87 ? 14.523 -10.611 -15.158 1.00 54.31 87 LEU A CA 1
ATOM 698 C C . LEU A 1 87 ? 13.806 -9.724 -16.184 1.00 54.31 87 LEU A C 1
ATOM 700 O O . LEU A 1 87 ? 13.802 -8.504 -16.023 1.00 54.31 87 LEU A O 1
ATOM 704 N N . ILE A 1 88 ? 13.217 -10.317 -17.228 1.00 53.53 88 ILE A N 1
ATOM 705 C CA . ILE A 1 88 ? 12.583 -9.606 -18.342 1.00 53.53 88 ILE A CA 1
ATOM 706 C C . ILE A 1 88 ? 11.122 -10.080 -18.477 1.00 53.53 88 ILE A C 1
ATOM 708 O O . ILE A 1 88 ? 10.740 -10.755 -19.432 1.00 53.53 88 ILE A O 1
ATOM 712 N N . ASP A 1 89 ? 10.279 -9.738 -17.498 1.00 45.03 89 ASP A N 1
ATOM 713 C CA . ASP A 1 89 ? 8.820 -9.951 -17.562 1.00 45.03 89 ASP A CA 1
ATOM 714 C C . ASP A 1 89 ? 8.150 -8.848 -18.443 1.00 45.03 89 ASP A C 1
ATOM 716 O O . ASP A 1 89 ? 8.682 -7.743 -18.581 1.00 45.03 89 ASP A O 1
ATOM 720 N N . PRO A 1 90 ? 6.984 -9.086 -19.085 1.00 40.84 90 PRO A N 1
ATOM 721 C CA . PRO A 1 90 ? 6.538 -8.506 -20.364 1.00 40.84 90 PRO A CA 1
ATOM 722 C C . PRO A 1 90 ? 6.105 -7.028 -20.349 1.00 40.84 90 PRO A C 1
ATOM 724 O O . PRO A 1 90 ? 5.504 -6.567 -21.324 1.00 40.84 90 PRO A O 1
ATOM 727 N N . MET A 1 91 ? 6.410 -6.265 -19.299 1.00 39.16 91 MET A N 1
ATOM 728 C CA . MET A 1 91 ? 5.973 -4.871 -19.147 1.00 39.16 91 MET A CA 1
ATOM 729 C C . MET A 1 91 ? 6.583 -3.930 -20.211 1.00 39.16 91 MET A C 1
ATOM 731 O O . MET A 1 91 ? 5.984 -2.916 -20.569 1.00 39.16 91 MET A O 1
ATOM 735 N N . GLU A 1 92 ? 7.715 -4.305 -20.815 1.00 46.88 92 GLU A N 1
ATOM 736 C CA . GLU A 1 92 ? 8.338 -3.575 -21.934 1.00 46.88 92 GLU A CA 1
ATOM 737 C C . GLU A 1 92 ? 7.570 -3.680 -23.266 1.00 46.88 92 GLU A C 1
ATOM 739 O O . GLU A 1 92 ? 7.734 -2.825 -24.145 1.00 46.88 92 GLU A O 1
ATOM 744 N N . ARG A 1 93 ? 6.683 -4.675 -23.434 1.00 47.34 93 ARG A N 1
ATOM 745 C CA . ARG A 1 93 ? 5.891 -4.810 -24.673 1.00 47.34 93 ARG A CA 1
ATOM 746 C C . ARG A 1 93 ? 4.778 -3.768 -24.796 1.00 47.34 93 ARG A C 1
ATOM 748 O O . ARG A 1 93 ? 4.418 -3.413 -25.915 1.00 47.34 93 ARG A O 1
ATOM 755 N N . GLU A 1 94 ? 4.246 -3.253 -23.689 1.00 40.03 94 GLU A N 1
ATOM 756 C CA . GLU A 1 94 ? 3.125 -2.300 -23.729 1.00 40.03 94 GLU A CA 1
ATOM 757 C C . GLU A 1 94 ? 3.585 -0.841 -23.840 1.00 40.03 94 GLU A C 1
ATOM 759 O O . GLU A 1 94 ? 2.993 -0.074 -24.606 1.00 40.03 94 GLU A O 1
ATOM 764 N N . ALA A 1 95 ? 4.684 -0.470 -23.173 1.00 44.78 95 ALA A N 1
ATOM 765 C CA . ALA A 1 95 ? 5.175 0.912 -23.133 1.00 44.78 95 ALA A CA 1
ATOM 766 C C . ALA A 1 95 ? 5.629 1.460 -24.503 1.00 44.78 95 ALA A C 1
ATOM 768 O O . ALA A 1 95 ? 5.634 2.671 -24.720 1.00 44.78 95 ALA A O 1
ATOM 769 N N . THR A 1 96 ? 5.976 0.587 -25.452 1.00 46.09 96 THR A N 1
ATOM 770 C CA . THR A 1 96 ? 6.497 0.982 -26.773 1.00 46.09 96 THR A CA 1
ATOM 771 C C . THR A 1 96 ? 5.436 1.027 -27.882 1.00 46.09 96 THR A C 1
ATOM 773 O O . THR A 1 96 ? 5.741 1.457 -28.995 1.00 46.09 96 THR A O 1
ATOM 776 N N . SER A 1 97 ? 4.183 0.635 -27.605 1.00 42.22 97 SER A N 1
ATOM 777 C CA . SER A 1 97 ? 3.141 0.497 -28.642 1.00 42.22 97 SER A CA 1
ATOM 778 C C . SER A 1 97 ? 2.328 1.769 -28.931 1.00 42.22 97 SER A C 1
ATOM 780 O O . SER A 1 97 ? 1.763 1.897 -30.020 1.00 42.22 97 SER A O 1
ATOM 782 N N . SER A 1 98 ? 2.286 2.749 -28.021 1.00 48.31 98 SER A N 1
ATOM 783 C CA . SER A 1 98 ? 1.570 4.007 -28.260 1.00 48.31 98 SER A CA 1
ATOM 784 C C . SER A 1 98 ? 2.521 5.092 -28.767 1.00 48.31 98 SER A C 1
ATOM 786 O O . SER A 1 98 ? 2.993 5.933 -28.000 1.00 48.31 98 SER A O 1
ATOM 788 N N . SER A 1 99 ? 2.800 5.119 -30.073 1.00 52.69 99 SER A N 1
ATOM 789 C CA . SER A 1 99 ? 3.400 6.315 -30.673 1.00 52.69 99 SER A CA 1
ATOM 790 C C . SER A 1 99 ? 2.441 7.499 -30.444 1.00 52.69 99 SER A C 1
ATOM 792 O O . SER A 1 99 ? 1.287 7.414 -30.880 1.00 52.69 99 SER A O 1
ATOM 794 N N . PRO A 1 100 ? 2.846 8.593 -29.776 1.00 55.78 100 PRO A N 1
ATOM 795 C CA . PRO A 1 100 ? 1.933 9.691 -29.482 1.00 55.78 100 PRO A CA 1
ATOM 796 C C . PRO A 1 100 ? 1.437 10.331 -30.789 1.00 55.78 100 PRO A C 1
ATOM 798 O O . PRO A 1 100 ? 2.240 10.752 -31.625 1.00 55.78 100 PRO A O 1
ATOM 801 N N . ASN A 1 101 ? 0.115 10.406 -30.986 1.00 60.12 101 ASN A N 1
ATOM 802 C CA . ASN A 1 101 ? -0.501 11.011 -32.172 1.00 60.12 101 ASN A CA 1
ATOM 803 C C . ASN A 1 101 ? -0.064 12.482 -32.308 1.00 60.12 101 ASN A C 1
ATOM 805 O O . ASN A 1 101 ? -0.595 13.366 -31.638 1.00 60.12 101 ASN A O 1
ATOM 809 N N . ARG A 1 102 ? 0.897 12.764 -33.199 1.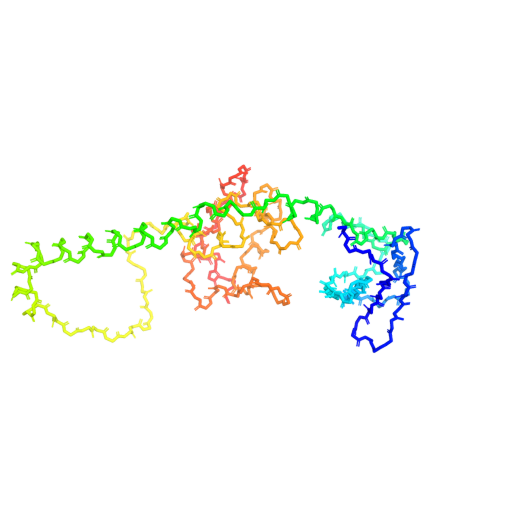00 61.69 102 ARG A N 1
ATOM 810 C CA . ARG A 1 102 ? 1.523 14.095 -33.373 1.00 61.69 102 ARG A CA 1
ATOM 811 C C . ARG A 1 102 ? 0.517 15.204 -33.720 1.00 61.69 102 ARG A C 1
ATOM 813 O O . ARG A 1 102 ? 0.754 16.364 -33.405 1.00 61.69 102 ARG A O 1
ATOM 820 N N . VAL A 1 103 ? -0.626 14.841 -34.305 1.00 61.59 103 VAL A N 1
ATOM 821 C CA . VAL A 1 103 ? -1.742 15.753 -34.611 1.00 61.59 103 VAL A CA 1
ATOM 822 C C . VAL A 1 103 ? -2.431 16.259 -33.338 1.00 61.59 103 VAL A C 1
ATOM 824 O O . VAL A 1 103 ? -2.793 17.430 -33.265 1.00 61.59 103 VAL A O 1
ATOM 827 N N . LEU A 1 104 ? -2.552 15.417 -32.306 1.00 63.28 104 LEU A N 1
ATOM 828 C CA . LEU A 1 104 ? -3.185 15.789 -31.038 1.00 63.28 104 LEU A CA 1
ATOM 829 C C . LEU A 1 104 ? -2.378 16.876 -30.311 1.00 63.28 104 LEU A C 1
ATOM 831 O O . LEU A 1 104 ? -2.942 17.859 -29.840 1.00 63.28 104 LEU A O 1
ATOM 835 N N . TYR A 1 105 ? -1.049 16.743 -30.292 1.00 62.66 105 TYR A N 1
ATOM 836 C CA . TYR A 1 105 ? -0.158 17.724 -29.665 1.00 62.66 105 TYR A CA 1
ATOM 837 C C . TYR A 1 105 ? 0.005 19.009 -30.483 1.00 62.66 105 TYR A C 1
ATOM 839 O O . TYR A 1 105 ? 0.187 20.074 -29.901 1.00 62.66 105 TYR A O 1
ATOM 847 N N . ALA A 1 106 ? -0.119 18.942 -31.812 1.00 69.75 106 ALA A N 1
ATOM 848 C CA . ALA A 1 106 ? -0.086 20.130 -32.666 1.00 69.75 106 ALA A CA 1
ATOM 849 C C . ALA A 1 106 ? -1.312 21.044 -32.469 1.00 69.75 106 ALA A C 1
ATOM 851 O O . ALA A 1 106 ? -1.208 22.257 -32.635 1.00 69.75 106 ALA A O 1
ATOM 852 N N . LEU A 1 107 ? -2.463 20.480 -32.085 1.00 69.75 107 LEU A N 1
ATOM 853 C CA . LEU A 1 107 ? -3.702 21.234 -31.844 1.00 69.75 107 LEU A CA 1
ATOM 854 C C . LEU A 1 107 ? -3.860 21.698 -30.389 1.00 69.75 107 LEU A C 1
ATOM 856 O O . LEU A 1 107 ? -4.601 22.642 -30.120 1.00 69.75 107 LEU A O 1
ATOM 860 N N . LEU A 1 108 ? -3.128 21.086 -29.460 1.00 74.62 108 LEU A N 1
ATOM 861 C CA . LEU A 1 108 ? -3.147 21.402 -28.032 1.00 74.62 108 LEU A CA 1
ATOM 862 C C . LEU A 1 108 ? -2.869 22.888 -27.708 1.00 74.62 108 LEU A C 1
ATOM 864 O O . LEU A 1 108 ? -3.643 23.454 -26.935 1.00 74.62 108 LEU A O 1
ATOM 868 N N . PRO A 1 109 ? -1.875 23.580 -28.311 1.00 68.88 109 PRO A N 1
ATOM 869 C CA . PRO A 1 109 ? -1.682 25.009 -28.060 1.00 68.88 109 PRO A CA 1
ATOM 870 C C . PRO A 1 109 ? -2.835 25.865 -28.595 1.00 68.88 109 PRO A C 1
ATOM 872 O O . PRO A 1 109 ? -3.176 26.856 -27.962 1.00 68.88 109 PRO A O 1
ATOM 875 N N . VAL A 1 110 ? -3.482 25.479 -29.703 1.00 75.12 110 VAL A N 1
ATOM 876 C CA . VAL A 1 110 ? -4.631 26.208 -30.275 1.00 75.12 110 VAL A CA 1
ATOM 877 C C . VAL A 1 110 ? -5.864 26.058 -29.385 1.00 75.12 110 VAL A C 1
ATOM 879 O O . VAL A 1 110 ? -6.536 27.044 -29.089 1.00 75.12 110 VAL A O 1
ATOM 882 N N . VAL A 1 111 ? -6.133 24.842 -28.903 1.00 77.06 111 VAL A N 1
ATOM 883 C CA . VAL A 1 111 ? -7.231 24.574 -27.963 1.00 77.06 111 VAL A CA 1
ATOM 884 C C . VAL A 1 111 ? -6.999 25.311 -26.645 1.00 77.06 111 VAL A C 1
ATOM 886 O O . VAL A 1 111 ? -7.918 25.954 -26.144 1.00 77.06 111 VAL A O 1
ATOM 889 N N . LEU A 1 112 ? -5.770 25.299 -26.122 1.00 79.19 112 LEU A N 1
ATOM 890 C CA . LEU A 1 112 ? -5.415 26.033 -24.908 1.00 79.19 112 LEU A CA 1
ATOM 891 C C . LEU A 1 112 ? -5.574 27.551 -25.098 1.00 79.19 112 LEU A C 1
ATOM 893 O O . LEU A 1 112 ? -6.105 28.218 -24.215 1.00 79.19 112 LEU A O 1
ATOM 897 N N . PHE A 1 113 ? -5.194 28.095 -26.259 1.00 73.25 113 PHE A N 1
ATOM 898 C CA . PHE A 1 113 ? -5.355 29.522 -26.565 1.00 73.25 113 PHE A CA 1
ATOM 899 C C . PHE A 1 113 ? -6.828 29.938 -26.668 1.00 73.25 113 PHE A C 1
ATOM 901 O O . PHE A 1 113 ? -7.210 30.983 -26.144 1.00 73.25 113 PHE A O 1
ATOM 908 N N . LEU A 1 114 ? -7.670 29.109 -27.294 1.00 76.69 114 LEU A N 1
ATOM 909 C CA . LEU A 1 114 ? -9.116 29.342 -27.374 1.00 76.69 114 LEU A CA 1
ATOM 910 C C . LEU A 1 114 ? -9.786 29.228 -25.998 1.00 76.69 114 LEU A C 1
ATOM 912 O O . LEU A 1 114 ? -10.681 30.015 -25.689 1.00 76.69 114 LEU A O 1
ATOM 916 N N . PHE A 1 115 ? -9.324 28.307 -25.150 1.00 76.62 115 PHE A N 1
ATOM 917 C CA . PHE A 1 115 ? -9.836 28.147 -23.791 1.00 76.62 115 PHE A CA 1
ATOM 918 C C . PHE A 1 115 ? -9.429 29.325 -22.892 1.00 76.62 115 PHE A C 1
ATOM 920 O O . PHE A 1 115 ? -10.280 29.918 -22.236 1.00 76.62 115 PHE A O 1
ATOM 927 N N . ILE A 1 116 ? -8.156 29.739 -22.918 1.00 74.06 116 ILE A N 1
ATOM 928 C CA . ILE A 1 116 ? -7.656 30.886 -22.140 1.00 74.06 116 ILE A CA 1
ATOM 929 C C . ILE A 1 116 ? -8.296 32.198 -22.621 1.00 74.06 116 ILE A C 1
ATOM 931 O O . ILE A 1 116 ? -8.748 32.999 -21.801 1.00 74.06 116 ILE A O 1
ATOM 935 N N . GLY A 1 117 ? -8.397 32.409 -23.938 1.00 72.56 117 GLY A N 1
ATOM 936 C CA . GLY A 1 117 ? -9.055 33.585 -24.514 1.00 72.56 117 GLY A CA 1
ATOM 937 C C . GLY A 1 117 ? -10.555 33.641 -24.205 1.00 72.56 117 GLY A C 1
ATOM 938 O O . GLY A 1 117 ? -11.076 34.704 -23.865 1.00 72.56 117 GLY A O 1
ATOM 939 N N . GLY A 1 118 ? -11.239 32.493 -24.245 1.00 72.88 118 GLY A N 1
ATOM 940 C CA . GLY A 1 118 ? -12.650 32.373 -23.872 1.00 72.88 118 GLY A CA 1
ATOM 941 C C . GLY A 1 118 ? -12.903 32.661 -22.390 1.00 72.88 118 GLY A C 1
ATOM 942 O O . GLY A 1 118 ? -13.822 33.409 -22.060 1.00 72.88 118 GLY A O 1
ATOM 943 N N . VAL A 1 119 ? -12.051 32.147 -21.496 1.00 71.50 119 VAL A N 1
ATOM 944 C CA . VAL A 1 119 ? -12.131 32.410 -20.047 1.00 71.50 119 VAL A CA 1
ATOM 945 C C . VAL A 1 119 ? -11.868 33.887 -19.738 1.00 71.50 119 VAL A C 1
ATOM 947 O O . VAL A 1 119 ? -12.603 34.483 -18.951 1.00 71.50 119 VAL A O 1
ATOM 950 N N . ALA A 1 120 ? -10.890 34.519 -20.395 1.00 67.06 120 ALA A N 1
ATOM 951 C CA . ALA A 1 120 ? -10.615 35.947 -20.224 1.00 67.06 120 ALA A CA 1
ATOM 952 C C . ALA A 1 120 ? -11.782 36.834 -20.701 1.00 67.06 120 ALA A C 1
ATOM 954 O O . ALA A 1 120 ? -12.135 37.806 -20.027 1.00 67.06 120 ALA A O 1
ATOM 955 N N . ALA A 1 121 ? -12.423 36.492 -21.824 1.00 67.00 121 ALA A N 1
ATOM 956 C CA . ALA A 1 121 ? -13.610 37.199 -22.311 1.00 67.00 121 ALA A CA 1
ATOM 957 C C . ALA A 1 121 ? -14.818 37.020 -21.370 1.00 67.00 121 ALA A C 1
ATOM 959 O O . ALA A 1 121 ? -15.543 37.981 -21.104 1.00 67.00 121 ALA A O 1
ATOM 960 N N . TRP A 1 122 ? -14.995 35.822 -20.804 1.00 60.44 122 TRP A N 1
ATOM 961 C CA . TRP A 1 122 ? -16.055 35.526 -19.837 1.00 60.44 122 TRP A CA 1
ATOM 962 C C . TRP A 1 122 ? -15.867 36.289 -18.515 1.00 60.44 122 TRP A C 1
ATOM 964 O O . TRP A 1 122 ? -16.818 36.892 -18.016 1.00 60.44 122 TRP A O 1
ATOM 974 N N . PHE A 1 123 ? -14.635 36.368 -17.999 1.00 62.38 123 PHE A N 1
ATOM 975 C CA . PHE A 1 123 ? -14.303 37.154 -16.803 1.00 62.38 123 PHE A CA 1
ATOM 976 C C . PHE A 1 123 ? -14.520 38.661 -16.994 1.00 62.38 123 PHE A C 1
ATOM 978 O O . PHE A 1 123 ? -15.043 39.315 -16.095 1.00 62.38 123 PHE A O 1
ATOM 985 N N . ASN A 1 124 ? -14.178 39.219 -18.160 1.00 65.88 124 ASN A N 1
ATOM 986 C CA . ASN A 1 124 ? -14.406 40.644 -18.432 1.00 65.88 124 ASN A CA 1
ATOM 987 C C . ASN A 1 124 ? -15.900 40.987 -18.580 1.00 65.88 124 ASN A C 1
ATOM 989 O O . ASN A 1 124 ? -16.318 42.080 -18.195 1.00 65.88 124 ASN A O 1
ATOM 993 N N . PHE A 1 125 ? -16.711 40.057 -19.099 1.00 63.94 125 PHE A N 1
ATOM 994 C CA . PHE A 1 125 ? -18.140 40.278 -19.335 1.00 63.94 125 PHE A CA 1
ATOM 995 C C . PHE A 1 125 ? -19.030 39.977 -18.111 1.00 63.94 125 PHE A C 1
ATOM 997 O O . PHE A 1 125 ? -20.009 40.687 -17.891 1.00 63.94 125 PHE A O 1
ATOM 1004 N N . PHE A 1 126 ? -18.693 38.975 -17.287 1.00 61.75 126 PHE A N 1
ATOM 1005 C CA . PHE A 1 126 ? -19.490 38.579 -16.110 1.00 61.75 126 PHE A CA 1
ATOM 1006 C C . PHE A 1 126 ? -18.857 38.932 -14.750 1.00 61.75 126 PHE A C 1
ATOM 1008 O O . PHE A 1 126 ? -19.575 39.015 -13.755 1.00 61.75 126 PHE A O 1
ATOM 1015 N N . GLY A 1 127 ? -17.544 39.172 -14.669 1.00 52.75 127 GLY A N 1
ATOM 1016 C CA . GLY A 1 127 ? -16.830 39.391 -13.400 1.00 52.75 127 GLY A CA 1
ATOM 1017 C C . GLY A 1 127 ? -16.914 40.810 -12.822 1.00 52.75 127 GLY A C 1
ATOM 1018 O O . GLY A 1 127 ? -16.586 41.021 -11.658 1.00 52.75 127 GLY A O 1
ATOM 1019 N N . SER A 1 128 ? -17.384 41.797 -13.587 1.00 54.50 128 SER A N 1
ATOM 1020 C CA . SER A 1 128 ? -17.368 43.217 -13.194 1.00 54.50 128 SER A CA 1
ATOM 1021 C C . SER A 1 128 ? -18.557 43.672 -12.330 1.00 54.50 128 SER A C 1
ATOM 1023 O O . SER A 1 128 ? -18.642 44.851 -11.997 1.00 54.50 128 SER A O 1
ATOM 1025 N N . ARG A 1 129 ? -19.457 42.766 -11.909 1.00 55.34 129 ARG A N 1
ATOM 1026 C CA . ARG A 1 129 ? -20.579 43.094 -10.996 1.00 55.34 129 ARG A CA 1
ATOM 1027 C C . ARG A 1 129 ? -20.503 42.471 -9.597 1.00 55.34 129 ARG A C 1
ATOM 1029 O O . ARG A 1 129 ? -21.345 42.799 -8.774 1.00 55.34 129 ARG A O 1
ATOM 1036 N N . ALA A 1 130 ? -19.529 41.604 -9.310 1.00 55.62 130 ALA A N 1
ATOM 1037 C CA . ALA A 1 130 ? -19.489 40.843 -8.050 1.00 55.62 130 ALA A CA 1
ATOM 1038 C C . ALA A 1 130 ? -18.357 41.248 -7.082 1.00 55.62 130 ALA A C 1
ATOM 1040 O O . ALA A 1 130 ? -18.350 40.818 -5.933 1.00 55.62 130 ALA A O 1
ATOM 1041 N N . ALA A 1 131 ? -17.393 42.067 -7.516 1.00 52.47 131 ALA A N 1
ATOM 1042 C CA . ALA A 1 131 ? -16.190 42.350 -6.726 1.00 52.47 131 ALA A CA 1
ATOM 1043 C C . ALA A 1 131 ? -16.380 43.406 -5.617 1.00 52.47 131 ALA A C 1
ATOM 1045 O O . ALA A 1 131 ? -15.562 43.476 -4.704 1.00 52.47 131 ALA A O 1
ATOM 1046 N N . SER A 1 132 ? -17.434 44.224 -5.670 1.00 52.88 132 SER A N 1
ATOM 1047 C CA . SER A 1 132 ? -17.630 45.325 -4.716 1.00 52.88 132 SER A CA 1
ATOM 1048 C C . SER A 1 132 ? -18.322 44.928 -3.407 1.00 52.88 132 SER A C 1
ATOM 1050 O O . SER A 1 132 ? -18.122 45.623 -2.418 1.00 52.88 132 SER A O 1
ATOM 1052 N N . ASP A 1 133 ? -19.052 43.808 -3.356 1.00 52.91 133 ASP A N 1
ATOM 1053 C CA . ASP A 1 133 ? -19.837 43.437 -2.161 1.00 52.91 133 ASP A CA 1
ATOM 1054 C C . ASP A 1 133 ? -19.118 42.469 -1.202 1.00 52.91 133 ASP A C 1
ATOM 1056 O O . ASP A 1 133 ? -19.525 42.317 -0.053 1.00 52.91 133 ASP A O 1
ATOM 1060 N N . VAL A 1 134 ? -18.020 41.827 -1.620 1.00 54.50 134 VAL A N 1
ATOM 1061 C CA . VAL A 1 134 ? -17.376 40.749 -0.834 1.00 54.50 134 VAL A CA 1
ATOM 1062 C C . VAL A 1 134 ? -16.279 41.256 0.119 1.00 54.50 134 VAL A C 1
ATOM 1064 O O . VAL A 1 134 ? -15.921 40.572 1.075 1.00 54.50 134 VAL A O 1
ATOM 1067 N N . MET A 1 135 ? -15.762 42.477 -0.065 1.00 54.16 135 MET A N 1
ATOM 1068 C CA . MET A 1 135 ? -14.634 42.985 0.739 1.00 54.16 135 MET A CA 1
ATOM 1069 C C . MET A 1 135 ? -15.020 43.364 2.183 1.00 54.16 135 MET A C 1
ATOM 1071 O O . MET A 1 135 ? -14.150 43.498 3.038 1.00 54.16 135 MET A O 1
ATOM 1075 N N . THR A 1 136 ? -16.309 43.531 2.492 1.00 54.94 136 THR A N 1
ATOM 1076 C CA . THR A 1 136 ? -16.760 44.021 3.812 1.00 54.94 136 THR A CA 1
ATOM 1077 C C . THR A 1 136 ? -17.119 42.899 4.798 1.00 54.94 136 THR A C 1
ATOM 1079 O O . THR A 1 136 ? -17.487 43.192 5.930 1.00 54.94 136 THR A O 1
ATOM 1082 N N . GLN A 1 137 ? -16.988 41.619 4.417 1.00 52.88 137 GLN A N 1
ATOM 1083 C CA . GLN A 1 137 ? -17.366 40.478 5.273 1.00 52.88 137 GLN A CA 1
ATOM 1084 C C . GLN A 1 137 ? -16.224 39.523 5.651 1.00 52.88 137 GLN A C 1
ATOM 1086 O O . GLN A 1 137 ? -16.482 38.438 6.165 1.00 52.88 137 GLN A O 1
ATOM 1091 N N . ILE A 1 138 ? -14.958 39.898 5.448 1.00 54.12 138 ILE A N 1
ATOM 1092 C CA . ILE A 1 138 ? -13.844 39.065 5.922 1.00 54.12 138 ILE A CA 1
ATOM 1093 C C . ILE A 1 138 ? -13.637 39.330 7.418 1.00 54.12 138 ILE A C 1
ATOM 1095 O O . ILE A 1 138 ? -12.858 40.195 7.817 1.00 54.12 138 ILE A O 1
ATOM 1099 N N . GLU A 1 139 ? -14.365 38.586 8.250 1.00 57.38 139 GLU A N 1
ATOM 1100 C CA . GLU A 1 139 ? -14.000 38.400 9.654 1.00 57.38 139 GLU A CA 1
ATOM 1101 C C . GLU A 1 139 ? -12.599 37.758 9.745 1.00 57.38 139 GLU A C 1
ATOM 1103 O O . GLU A 1 139 ? -12.218 36.964 8.877 1.00 57.38 139 GLU A O 1
ATOM 1108 N N . PRO A 1 140 ? -11.791 38.107 10.764 1.00 53.72 140 PRO A N 1
ATOM 1109 C CA . PRO A 1 140 ? -10.443 37.574 10.911 1.00 53.72 140 PRO A CA 1
ATOM 1110 C C . PRO A 1 140 ? -10.467 36.045 11.016 1.00 53.72 140 PRO A C 1
ATOM 1112 O O . PRO A 1 140 ? -11.193 35.475 11.829 1.00 53.72 140 PRO A O 1
ATOM 1115 N N . ILE A 1 141 ? -9.637 35.388 10.201 1.00 59.31 141 ILE A N 1
ATOM 1116 C CA . ILE A 1 141 ? -9.455 33.933 10.207 1.00 59.31 141 ILE A CA 1
ATOM 1117 C C . ILE A 1 141 ? -8.988 33.516 11.612 1.00 59.31 141 ILE A C 1
ATOM 1119 O O . ILE A 1 141 ? -7.923 33.972 12.042 1.00 59.31 141 ILE A O 1
ATOM 1123 N N . PRO A 1 142 ? -9.729 32.660 12.339 1.00 51.22 142 PRO A N 1
ATOM 1124 C CA . PRO A 1 142 ? -9.242 32.137 13.602 1.00 51.22 142 PRO A CA 1
ATOM 1125 C C . PRO A 1 142 ? -7.999 31.271 13.362 1.00 51.22 142 PRO A C 1
ATOM 1127 O O . PRO A 1 142 ? -7.948 30.438 12.456 1.00 51.22 142 PRO A O 1
ATOM 1130 N N . THR A 1 143 ? -6.988 31.505 14.195 1.00 45.72 143 THR A N 1
ATOM 1131 C CA . THR A 1 143 ? -5.713 30.784 14.301 1.00 45.72 143 THR A CA 1
ATOM 1132 C C . THR A 1 143 ? -5.892 29.258 14.203 1.00 45.72 143 THR A C 1
ATOM 1134 O O . THR A 1 143 ? -6.893 28.747 14.711 1.00 45.72 143 THR A O 1
ATOM 1137 N N . PRO A 1 144 ? -4.938 28.491 13.626 1.00 47.97 144 PRO A N 1
ATOM 1138 C CA . PRO A 1 144 ? -5.053 27.037 13.529 1.00 47.97 144 PRO A CA 1
ATOM 1139 C C . PRO A 1 144 ? -5.177 26.409 14.924 1.00 47.97 144 PRO A C 1
ATOM 1141 O O . PRO A 1 144 ? -4.203 26.316 15.670 1.00 47.97 144 PRO A O 1
ATOM 1144 N N . SER A 1 145 ? -6.388 25.986 15.286 1.00 46.16 145 SER A N 1
ATOM 1145 C CA . SER A 1 145 ? -6.641 25.229 16.507 1.00 46.16 145 SER A CA 1
ATOM 1146 C C . SER A 1 145 ? -6.089 23.817 16.330 1.00 46.16 145 SER A C 1
ATOM 1148 O O . SER A 1 145 ? -6.631 23.007 15.577 1.00 46.16 145 SER A O 1
ATOM 1150 N N . GLN A 1 146 ? -5.008 23.524 17.051 1.00 53.62 146 GLN A N 1
ATOM 1151 C CA . GLN A 1 146 ? -4.702 22.177 17.530 1.00 53.62 146 GLN A CA 1
ATOM 1152 C C . GLN A 1 146 ? -5.981 21.608 18.174 1.00 53.62 146 GLN A C 1
ATOM 1154 O O . GLN A 1 146 ? -6.616 22.287 18.979 1.00 53.62 146 GLN A O 1
ATOM 1159 N N . GLY A 1 147 ? -6.388 20.403 17.772 1.00 49.22 147 GLY A N 1
ATOM 1160 C CA . GLY A 1 147 ? -7.606 19.751 18.263 1.00 49.22 147 GLY A CA 1
ATOM 1161 C C . GLY A 1 147 ? -8.869 20.127 17.485 1.00 49.22 147 GLY A C 1
ATOM 1162 O O . GLY A 1 147 ? -9.745 20.823 17.995 1.00 49.22 147 GLY A O 1
ATOM 1163 N N . ARG A 1 148 ? -9.012 19.623 16.253 1.00 51.03 148 ARG A N 1
ATOM 1164 C CA . ARG A 1 148 ? -10.346 19.515 15.653 1.00 51.03 148 ARG A CA 1
ATOM 1165 C C . ARG A 1 148 ? -11.077 18.377 16.359 1.00 51.03 148 ARG A C 1
ATOM 1167 O O . ARG A 1 148 ? -10.818 17.212 16.093 1.00 51.03 148 ARG A O 1
ATOM 1174 N N . THR A 1 149 ? -11.990 18.732 17.255 1.00 51.91 149 THR A N 1
ATOM 1175 C CA . THR A 1 149 ? -13.099 17.839 17.608 1.00 51.91 149 THR A CA 1
ATOM 1176 C C . THR A 1 149 ? -13.918 17.654 16.323 1.00 51.91 149 THR A C 1
ATOM 1178 O O . THR A 1 149 ? -14.306 18.675 15.744 1.00 51.91 149 THR A O 1
ATOM 1181 N N . PRO A 1 150 ? -14.132 16.428 15.806 1.00 54.56 150 PRO A N 1
ATOM 1182 C CA . PRO A 1 150 ? -14.887 16.241 14.572 1.00 54.56 150 PRO A CA 1
ATOM 1183 C C . PRO A 1 150 ? -16.296 16.823 14.719 1.00 54.56 150 PRO A C 1
ATOM 1185 O O . PRO A 1 150 ? -16.965 16.616 15.732 1.00 54.56 150 PRO A O 1
ATOM 1188 N N . ALA A 1 151 ? -16.741 17.578 13.713 1.00 46.44 151 ALA A N 1
ATOM 1189 C CA . ALA A 1 151 ? -18.126 18.017 13.616 1.00 46.44 151 ALA A CA 1
ATOM 1190 C C . ALA A 1 151 ? -19.047 16.784 13.643 1.00 46.44 151 ALA A C 1
ATOM 1192 O O . ALA A 1 151 ? -18.756 15.782 12.996 1.00 46.44 151 ALA A O 1
ATOM 1193 N N . ALA A 1 152 ? -20.139 16.867 14.405 1.00 50.66 152 ALA A N 1
ATOM 1194 C CA . ALA A 1 152 ? -21.066 15.779 14.716 1.00 50.66 152 ALA A CA 1
ATOM 1195 C C . ALA A 1 152 ? -21.923 15.325 13.509 1.00 50.66 152 ALA A C 1
ATOM 1197 O O . ALA A 1 152 ? -23.147 15.451 13.514 1.00 50.66 152 ALA A O 1
ATOM 1198 N N . GLY A 1 153 ? -21.273 14.803 12.470 1.00 59.38 153 GLY A N 1
ATOM 1199 C CA . GLY A 1 153 ? -21.872 14.065 11.359 1.00 59.38 153 GLY A CA 1
ATOM 1200 C C . GLY A 1 153 ? -21.138 12.733 11.142 1.00 59.38 153 GLY A C 1
ATOM 1201 O O . GLY A 1 153 ? -20.026 12.568 11.646 1.00 59.38 153 GLY A O 1
ATOM 1202 N N . PRO A 1 154 ? -21.734 11.762 10.426 1.00 71.56 154 PRO A N 1
ATOM 1203 C CA . PRO A 1 154 ? -21.065 10.499 10.128 1.00 71.56 154 PRO A CA 1
ATOM 1204 C C . PRO A 1 154 ? -19.781 10.754 9.333 1.00 71.56 154 PRO A C 1
ATOM 1206 O O . PRO A 1 154 ? -19.806 11.460 8.325 1.00 71.56 154 PRO A O 1
ATOM 1209 N N . VAL A 1 155 ? -18.664 10.182 9.779 1.00 89.81 155 VAL A N 1
ATOM 1210 C CA . VAL A 1 155 ? -17.389 10.271 9.062 1.00 89.81 155 VAL A CA 1
ATOM 1211 C C . VAL A 1 155 ? -17.442 9.360 7.833 1.00 89.81 155 VAL A C 1
ATOM 1213 O O . VAL A 1 155 ? -17.673 8.158 7.954 1.00 89.81 155 VAL A O 1
ATOM 1216 N N . ASP A 1 156 ? -17.247 9.932 6.644 1.00 92.38 156 ASP A N 1
ATOM 1217 C CA . ASP A 1 156 ? -17.315 9.200 5.376 1.00 92.38 156 ASP A CA 1
ATOM 1218 C C . ASP A 1 156 ? -15.981 8.500 5.065 1.00 92.38 156 ASP A C 1
ATOM 1220 O O . ASP A 1 156 ? -15.034 9.094 4.540 1.00 92.38 156 ASP A O 1
ATOM 1224 N N . GLY A 1 157 ? -15.919 7.204 5.375 1.00 96.12 157 GLY A N 1
ATOM 1225 C CA . GLY A 1 157 ? -14.752 6.365 5.108 1.00 96.12 157 GLY A CA 1
ATOM 1226 C C . GLY A 1 157 ? -14.408 6.216 3.623 1.00 96.12 157 GLY A C 1
ATOM 1227 O O . GLY A 1 157 ? -13.230 6.088 3.289 1.00 96.12 157 GLY A O 1
ATOM 1228 N N . ALA A 1 158 ? -15.397 6.280 2.725 1.00 95.81 158 ALA A N 1
ATOM 1229 C CA . ALA A 1 158 ? -15.169 6.172 1.285 1.00 95.81 158 ALA A CA 1
ATOM 1230 C C . ALA A 1 158 ? -14.507 7.444 0.738 1.00 95.81 158 ALA A C 1
ATOM 1232 O O . ALA A 1 158 ? -13.546 7.369 -0.034 1.00 95.81 158 ALA A O 1
ATOM 1233 N N . ALA A 1 159 ? -14.978 8.613 1.181 1.00 94.56 159 ALA A N 1
ATOM 1234 C CA . ALA A 1 159 ? -14.371 9.893 0.827 1.00 94.56 159 ALA A CA 1
ATOM 1235 C C . ALA A 1 159 ? -12.927 9.994 1.342 1.00 94.56 159 ALA A C 1
ATOM 1237 O O . ALA A 1 159 ? -12.033 10.397 0.596 1.00 94.56 159 ALA A O 1
ATOM 1238 N N . LEU A 1 160 ? -12.679 9.577 2.586 1.00 97.38 160 LEU A N 1
ATOM 1239 C CA . LEU A 1 160 ? -11.332 9.556 3.160 1.00 97.38 160 LEU A CA 1
ATOM 1240 C C . LEU A 1 160 ? -10.407 8.565 2.440 1.00 97.38 160 LEU A C 1
ATOM 1242 O O . LEU A 1 160 ? -9.255 8.894 2.148 1.00 97.38 160 LEU A O 1
ATOM 1246 N N . TYR A 1 161 ? -10.912 7.381 2.084 1.00 97.62 161 TYR A N 1
ATOM 1247 C CA . TYR A 1 161 ? -10.168 6.416 1.275 1.00 97.62 161 TYR A CA 1
ATOM 1248 C C . TYR A 1 161 ? -9.749 7.013 -0.074 1.00 97.62 161 TYR A C 1
ATOM 1250 O O . TYR A 1 161 ? -8.584 6.899 -0.466 1.00 97.62 161 TYR A O 1
ATOM 1258 N N . ALA A 1 162 ? -10.674 7.683 -0.764 1.00 95.81 162 ALA A N 1
ATOM 1259 C CA . ALA A 1 162 ? -10.403 8.334 -2.043 1.00 95.81 162 ALA A CA 1
ATOM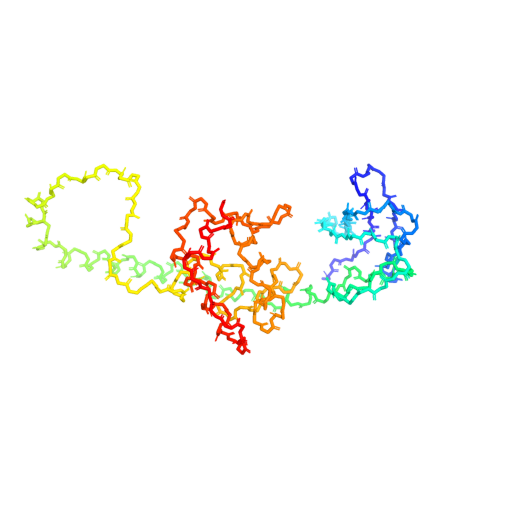 1260 C C . ALA A 1 162 ? -9.384 9.485 -1.927 1.00 95.81 162 ALA A C 1
ATOM 1262 O O . ALA A 1 162 ? -8.643 9.760 -2.868 1.00 95.81 162 ALA A O 1
ATOM 1263 N N . GLN A 1 163 ? -9.330 10.162 -0.779 1.00 95.69 163 GLN A N 1
ATOM 1264 C CA . GLN A 1 163 ? -8.389 11.262 -0.547 1.00 95.69 163 GLN A CA 1
ATOM 1265 C C . GLN A 1 163 ? -6.981 10.783 -0.182 1.00 95.69 163 GLN A C 1
ATOM 1267 O O . GLN A 1 163 ? -6.000 11.430 -0.552 1.00 95.69 163 GLN A O 1
ATOM 1272 N N . HIS A 1 164 ? -6.862 9.682 0.562 1.00 95.38 164 HIS A N 1
ATOM 1273 C CA . HIS A 1 164 ? -5.597 9.307 1.204 1.00 95.38 164 HIS A CA 1
ATOM 1274 C C . HIS A 1 164 ? -5.031 7.964 0.747 1.00 95.38 164 HIS A C 1
ATOM 1276 O O . HIS A 1 164 ? -3.813 7.798 0.686 1.00 95.38 164 HIS A O 1
ATOM 1282 N N . CYS A 1 165 ? -5.886 6.998 0.424 1.00 96.56 165 CYS A N 1
ATOM 1283 C CA . CYS A 1 165 ? -5.486 5.602 0.250 1.00 96.56 165 CYS A CA 1
ATOM 1284 C C . CYS A 1 165 ? -5.482 5.174 -1.222 1.00 96.56 165 CYS A C 1
ATOM 1286 O O . CYS A 1 165 ? -4.626 4.387 -1.639 1.00 96.56 165 CYS A O 1
ATOM 1288 N N . SER A 1 166 ? -6.411 5.697 -2.027 1.00 95.75 166 SER A N 1
ATOM 1289 C CA . SER A 1 166 ? -6.591 5.279 -3.423 1.00 95.75 166 SER A CA 1
ATOM 1290 C C . SER A 1 166 ? -5.439 5.683 -4.340 1.00 95.75 166 SER A C 1
ATOM 1292 O O . SER A 1 166 ? -5.312 5.116 -5.420 1.00 95.75 166 SER A O 1
ATOM 1294 N N . VAL A 1 167 ? -4.589 6.630 -3.931 1.00 92.69 167 VAL A N 1
ATOM 1295 C CA . VAL A 1 167 ? -3.391 7.014 -4.697 1.00 92.69 167 VAL A CA 1
ATOM 1296 C C . VAL A 1 167 ? -2.437 5.832 -4.900 1.00 92.69 167 VAL A C 1
ATOM 1298 O O . VAL A 1 167 ? -1.849 5.704 -5.968 1.00 92.69 167 VAL A O 1
ATOM 1301 N N . CYS A 1 168 ? -2.347 4.933 -3.915 1.00 95.19 168 CYS A N 1
ATOM 1302 C CA . CYS A 1 168 ? -1.531 3.721 -3.991 1.00 95.19 168 CYS A CA 1
ATOM 1303 C C . CYS A 1 168 ? -2.398 2.474 -4.208 1.00 95.19 168 CYS A C 1
ATOM 1305 O O . CYS A 1 168 ? -2.103 1.637 -5.054 1.00 95.19 168 CYS A O 1
ATOM 1307 N N . HIS A 1 169 ? -3.502 2.342 -3.467 1.00 96.75 169 HIS A N 1
ATOM 1308 C CA . HIS A 1 169 ? -4.338 1.136 -3.517 1.00 96.75 169 HIS A CA 1
ATOM 1309 C C . HIS A 1 169 ? -5.373 1.144 -4.654 1.00 96.75 169 HIS A C 1
ATOM 1311 O O . HIS A 1 169 ? -6.046 0.138 -4.885 1.00 96.75 169 HIS A O 1
ATOM 1317 N N . GLY A 1 170 ? -5.475 2.247 -5.398 1.00 95.12 170 GLY A N 1
ATOM 1318 C CA . GLY A 1 170 ? -6.419 2.432 -6.495 1.00 95.12 170 GLY A CA 1
ATOM 1319 C C . GLY A 1 170 ? -7.869 2.621 -6.026 1.00 95.12 170 GLY A C 1
ATOM 1320 O O . GLY A 1 170 ? -8.231 2.226 -4.925 1.00 95.12 170 GLY A O 1
ATOM 1321 N N . PRO A 1 171 ? -8.762 3.170 -6.864 1.00 92.44 171 PRO A N 1
ATOM 1322 C CA . PRO A 1 171 ? -10.177 3.344 -6.508 1.00 92.44 171 PRO A CA 1
ATOM 1323 C C . PRO A 1 171 ? -10.931 2.013 -6.336 1.00 92.44 171 PRO A C 1
ATOM 1325 O O . PRO A 1 171 ? -11.976 1.964 -5.698 1.00 92.44 171 PRO A O 1
ATOM 1328 N N . SER A 1 172 ? -10.407 0.926 -6.910 1.00 92.38 172 SER A N 1
ATOM 1329 C CA . SER A 1 172 ? -10.970 -0.425 -6.790 1.00 92.38 172 SER A CA 1
ATOM 1330 C C . SER A 1 172 ? -10.278 -1.284 -5.729 1.00 92.38 172 SER A C 1
ATOM 1332 O O . SER A 1 172 ? -10.533 -2.484 -5.671 1.00 92.38 172 SER A O 1
ATOM 1334 N N . GLY A 1 173 ? -9.351 -0.717 -4.949 1.00 94.88 173 GLY A N 1
ATOM 1335 C CA . GLY A 1 173 ? -8.602 -1.465 -3.944 1.00 94.88 173 GLY A CA 1
ATOM 1336 C C . GLY A 1 173 ? -7.681 -2.546 -4.513 1.00 94.88 173 GLY A C 1
ATOM 1337 O O . GLY A 1 173 ? -7.171 -3.351 -3.746 1.00 94.88 173 GLY A O 1
ATOM 1338 N N . LYS A 1 174 ? -7.458 -2.622 -5.829 1.00 91.94 174 LYS A N 1
ATOM 1339 C CA . LYS A 1 174 ? -6.607 -3.657 -6.445 1.00 91.94 174 LYS A CA 1
ATOM 1340 C C . LYS A 1 174 ? -5.109 -3.377 -6.320 1.00 91.94 174 LYS A C 1
ATOM 1342 O O . LYS A 1 174 ? -4.313 -4.289 -6.525 1.00 91.94 174 LYS A O 1
ATOM 1347 N N . GLY A 1 175 ? -4.736 -2.147 -5.971 1.00 90.75 175 GLY A N 1
ATOM 1348 C CA . GLY A 1 175 ? -3.351 -1.697 -5.985 1.00 90.75 175 GLY A CA 1
ATOM 1349 C C . GLY A 1 175 ? -2.700 -1.860 -7.359 1.00 90.75 175 GLY A C 1
ATOM 1350 O O . GLY A 1 175 ? -3.380 -1.903 -8.385 1.00 90.75 175 GLY A O 1
ATOM 1351 N N . GLN A 1 176 ? -1.377 -1.968 -7.351 1.00 84.12 176 GLN A N 1
ATOM 1352 C CA . GLN A 1 176 ? -0.555 -2.282 -8.511 1.00 84.12 176 GLN A CA 1
ATOM 1353 C C . GLN A 1 176 ? 0.303 -3.495 -8.137 1.00 84.12 176 GLN A C 1
ATOM 1355 O O . GLN A 1 176 ? 1.146 -3.366 -7.243 1.00 84.12 176 GLN A O 1
ATOM 1360 N N . PRO A 1 177 ? 0.116 -4.664 -8.774 1.00 76.88 177 PRO A N 1
ATOM 1361 C CA . PRO A 1 177 ? 0.922 -5.849 -8.492 1.00 76.88 177 PRO A CA 1
ATOM 1362 C C . PRO A 1 177 ? 2.424 -5.530 -8.486 1.00 76.88 177 PRO A C 1
ATOM 1364 O O . PRO A 1 177 ? 2.913 -4.824 -9.363 1.00 76.88 177 PRO A O 1
ATOM 1367 N N . GLY A 1 178 ? 3.138 -5.998 -7.460 1.00 72.19 178 GLY A N 1
ATOM 1368 C CA . GLY A 1 178 ? 4.572 -5.738 -7.272 1.00 72.19 178 GLY A CA 1
ATOM 1369 C C . GLY A 1 178 ? 4.933 -4.381 -6.649 1.00 72.19 178 GLY A C 1
ATOM 1370 O O . GLY A 1 178 ? 6.059 -4.226 -6.194 1.00 72.19 178 GLY A O 1
ATOM 1371 N N . VAL A 1 179 ? 3.999 -3.424 -6.560 1.00 81.19 179 VAL A N 1
ATOM 1372 C CA . VAL A 1 179 ? 4.275 -2.065 -6.046 1.00 81.19 179 VAL A CA 1
ATOM 1373 C C . VAL A 1 179 ? 3.362 -1.700 -4.874 1.00 81.19 179 VAL A C 1
ATOM 1375 O O . VAL A 1 179 ? 3.836 -1.377 -3.785 1.00 81.19 179 VAL A O 1
ATOM 1378 N N . PHE A 1 180 ? 2.043 -1.791 -5.064 1.00 86.62 180 PHE A N 1
ATOM 1379 C CA . PHE A 1 180 ? 1.041 -1.477 -4.046 1.00 86.62 180 PHE A CA 1
ATOM 1380 C C . PHE A 1 180 ? 0.105 -2.670 -3.846 1.00 86.62 180 PHE A C 1
ATOM 1382 O O . PHE A 1 180 ? -0.535 -3.105 -4.804 1.00 86.62 180 PHE A O 1
ATOM 1389 N N . PRO A 1 181 ? -0.006 -3.217 -2.625 1.00 88.44 181 PRO A N 1
ATOM 1390 C CA . PRO A 1 181 ? -0.775 -4.430 -2.405 1.00 88.44 181 PRO A CA 1
ATOM 1391 C C . PRO A 1 181 ? -2.278 -4.188 -2.582 1.00 88.44 181 PRO A C 1
ATOM 1393 O O . PRO A 1 181 ? -2.802 -3.113 -2.269 1.00 88.44 181 PRO A O 1
ATOM 1396 N N . ALA A 1 182 ? -2.974 -5.229 -3.035 1.00 92.25 182 ALA A N 1
ATOM 1397 C CA . ALA A 1 182 ? -4.424 -5.237 -3.101 1.00 92.25 182 ALA A CA 1
ATOM 1398 C C . ALA A 1 182 ? -5.042 -5.244 -1.692 1.00 92.25 182 ALA A C 1
ATOM 1400 O O . ALA A 1 182 ? -4.600 -5.960 -0.791 1.00 92.25 182 ALA A O 1
ATOM 1401 N N . LEU A 1 183 ? -6.091 -4.449 -1.527 1.00 96.00 183 LEU A N 1
ATOM 1402 C CA . LEU A 1 183 ? -7.053 -4.483 -0.430 1.00 96.00 183 LEU A CA 1
ATOM 1403 C C . LEU A 1 183 ? -8.305 -5.281 -0.827 1.00 96.00 183 LEU A C 1
ATOM 1405 O O . LEU A 1 183 ? -8.922 -5.932 0.009 1.00 96.00 183 LEU A O 1
ATOM 1409 N N . ALA A 1 184 ? -8.682 -5.258 -2.105 1.00 93.31 184 ALA A N 1
ATOM 1410 C CA . ALA A 1 184 ? -9.794 -6.047 -2.614 1.00 93.31 184 ALA A CA 1
ATOM 1411 C C . ALA A 1 184 ? -9.498 -7.550 -2.488 1.00 93.31 184 ALA A C 1
ATOM 1413 O O . ALA A 1 184 ? -8.496 -8.027 -3.025 1.00 93.31 184 ALA A O 1
ATOM 1414 N N . GLY A 1 185 ? -10.360 -8.287 -1.782 1.00 85.75 185 GLY A N 1
ATOM 1415 C CA . GLY A 1 185 ? -10.236 -9.735 -1.596 1.00 85.75 185 GLY A CA 1
ATOM 1416 C C . GLY A 1 185 ? -9.019 -10.172 -0.775 1.00 85.75 185 GLY A C 1
ATOM 1417 O O . GLY A 1 185 ? -8.632 -11.336 -0.841 1.00 85.75 185 GLY A O 1
ATOM 1418 N N . ASN A 1 186 ? -8.381 -9.259 -0.034 1.00 88.00 186 ASN A N 1
ATOM 1419 C CA . ASN A 1 186 ? -7.192 -9.576 0.750 1.00 88.00 186 ASN A CA 1
ATOM 1420 C C . ASN A 1 186 ? -7.589 -10.150 2.125 1.00 88.00 186 ASN A C 1
ATOM 1422 O O . ASN A 1 186 ? -8.072 -9.394 2.971 1.00 88.00 186 ASN A O 1
ATOM 1426 N N . PRO A 1 187 ? -7.346 -11.447 2.402 1.00 85.38 187 PRO A N 1
ATOM 1427 C CA . PRO A 1 187 ? -7.773 -12.083 3.649 1.00 85.38 187 PRO A CA 1
ATOM 1428 C C . PRO A 1 187 ? -7.038 -11.550 4.884 1.00 85.38 187 PRO A C 1
ATOM 1430 O O . PRO A 1 187 ? -7.554 -11.663 5.992 1.00 85.38 187 PRO A O 1
ATOM 1433 N N . ASN A 1 188 ? -5.871 -10.916 4.717 1.00 84.00 188 ASN A N 1
ATOM 1434 C CA . ASN A 1 188 ? -5.151 -10.292 5.831 1.00 84.00 188 ASN A CA 1
ATOM 1435 C C . ASN A 1 188 ? -5.946 -9.133 6.451 1.00 84.00 188 ASN A C 1
ATOM 1437 O O . ASN A 1 188 ? -5.708 -8.771 7.598 1.00 84.00 188 ASN A O 1
ATOM 1441 N N . LEU A 1 189 ? -6.919 -8.574 5.721 1.00 91.31 189 LEU A N 1
ATOM 1442 C CA . LEU A 1 189 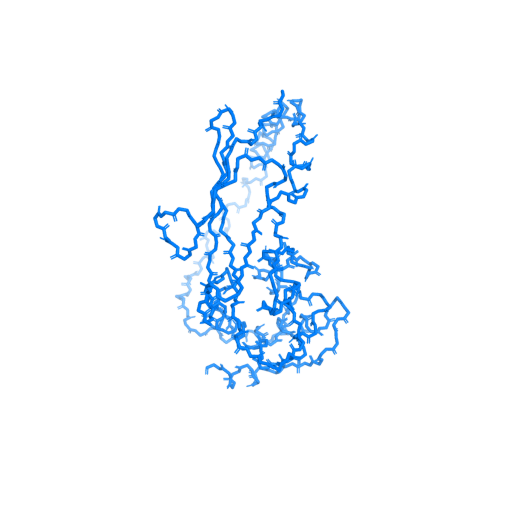? -7.827 -7.567 6.257 1.00 91.31 189 LEU A CA 1
ATOM 1443 C C . LEU A 1 189 ? -8.798 -8.123 7.302 1.00 91.31 189 LEU A C 1
ATOM 1445 O O . LEU A 1 189 ? -9.494 -7.319 7.907 1.00 91.31 189 LEU A O 1
ATOM 1449 N N . ALA A 1 190 ? -8.859 -9.441 7.529 1.00 90.31 190 ALA A N 1
ATOM 1450 C CA . ALA A 1 190 ? -9.604 -10.029 8.640 1.00 90.31 190 ALA A CA 1
ATOM 1451 C C . ALA A 1 190 ? -8.943 -9.747 10.000 1.00 90.31 190 ALA A C 1
ATOM 1453 O O . ALA A 1 190 ? -9.641 -9.565 10.999 1.00 90.31 190 ALA A O 1
ATOM 1454 N N . ASP A 1 191 ? -7.613 -9.649 10.033 1.00 89.31 191 ASP A N 1
ATOM 1455 C CA . ASP A 1 191 ? -6.848 -9.357 11.242 1.00 89.31 191 ASP A CA 1
ATOM 1456 C C . ASP A 1 191 ? -6.932 -7.858 11.572 1.00 89.31 191 ASP A C 1
ATOM 1458 O O . ASP A 1 191 ? -6.304 -7.005 10.941 1.00 89.31 191 ASP A O 1
ATOM 1462 N N . THR A 1 192 ? -7.764 -7.526 12.557 1.00 91.19 192 THR A N 1
ATOM 1463 C CA . THR A 1 192 ? -7.964 -6.149 13.022 1.00 91.19 192 THR A CA 1
ATOM 1464 C C . THR A 1 192 ? -6.675 -5.518 13.541 1.00 91.19 192 THR A C 1
ATOM 1466 O O . THR A 1 192 ? -6.403 -4.358 13.231 1.00 91.19 192 THR A O 1
ATOM 1469 N N . ASP A 1 193 ? -5.853 -6.269 14.271 1.00 85.88 193 ASP A N 1
ATOM 1470 C CA . ASP A 1 193 ? -4.628 -5.744 14.873 1.00 85.88 193 ASP A CA 1
ATOM 1471 C C . ASP A 1 193 ? -3.590 -5.422 13.805 1.00 85.88 193 ASP A C 1
ATOM 1473 O O . ASP A 1 193 ? -2.952 -4.366 13.858 1.00 85.88 193 ASP A O 1
ATOM 1477 N N . LEU A 1 194 ? -3.460 -6.292 12.804 1.00 87.75 194 LEU A N 1
ATOM 1478 C CA . LEU A 1 194 ? -2.605 -6.043 11.651 1.00 87.75 194 LEU A CA 1
ATOM 1479 C C . LEU A 1 194 ? -3.038 -4.777 10.901 1.00 87.75 194 LEU A C 1
ATOM 1481 O O . LEU A 1 194 ? -2.199 -3.923 10.603 1.00 87.75 194 LEU A O 1
ATOM 1485 N N . VAL A 1 195 ? -4.334 -4.643 10.602 1.00 92.88 195 VAL A N 1
ATOM 1486 C CA . VAL A 1 195 ? -4.873 -3.508 9.835 1.00 92.88 195 VAL A CA 1
ATOM 1487 C C . VAL A 1 195 ? -4.679 -2.190 10.581 1.00 92.88 195 VAL A C 1
ATOM 1489 O O . VAL A 1 195 ? -4.155 -1.233 10.003 1.00 92.88 195 VAL A O 1
ATOM 1492 N N . LEU A 1 196 ? -5.055 -2.139 11.862 1.00 92.12 196 LEU A N 1
ATOM 1493 C CA . LEU A 1 196 ? -4.949 -0.922 12.666 1.00 92.12 196 LEU A CA 1
ATOM 1494 C C . LEU A 1 196 ? -3.493 -0.493 12.848 1.00 92.12 196 LEU A C 1
ATOM 1496 O O . LEU A 1 196 ? -3.173 0.668 12.589 1.00 92.12 196 LEU A O 1
ATOM 1500 N N . ASN A 1 197 ? -2.593 -1.422 13.188 1.00 88.56 197 ASN A N 1
ATOM 1501 C CA . ASN A 1 197 ? -1.170 -1.103 13.320 1.00 88.56 197 ASN A CA 1
ATOM 1502 C C . ASN A 1 197 ? -0.566 -0.608 12.005 1.00 88.56 197 ASN A C 1
ATOM 1504 O O . ASN A 1 197 ? 0.205 0.349 12.007 1.00 88.56 197 ASN A O 1
ATOM 1508 N N . THR A 1 198 ? -0.944 -1.227 10.885 1.00 92.44 198 THR A N 1
ATOM 1509 C CA . THR A 1 198 ? -0.450 -0.854 9.556 1.00 92.44 198 THR A CA 1
ATOM 1510 C C . THR A 1 198 ? -0.872 0.565 9.170 1.00 92.44 198 THR A C 1
ATOM 1512 O O . THR A 1 198 ? -0.073 1.312 8.611 1.00 92.44 198 THR A O 1
ATOM 1515 N N . ILE A 1 199 ? -2.107 0.975 9.471 1.00 96.44 199 ILE A N 1
ATOM 1516 C CA . ILE A 1 199 ? -2.583 2.331 9.154 1.00 96.44 199 ILE A CA 1
ATOM 1517 C C . ILE A 1 199 ? -1.995 3.359 10.125 1.00 96.44 199 ILE A C 1
ATOM 1519 O O . ILE A 1 199 ? -1.506 4.403 9.687 1.00 96.44 199 ILE A O 1
ATOM 1523 N N . LEU A 1 200 ? -1.998 3.070 11.428 1.00 90.62 200 LEU A N 1
ATOM 1524 C CA . LEU A 1 200 ? -1.504 3.993 12.452 1.00 90.62 200 LEU A CA 1
ATOM 1525 C C . LEU A 1 200 ? -0.013 4.291 12.275 1.00 90.62 200 LEU A C 1
ATOM 1527 O O . LEU A 1 200 ? 0.380 5.462 12.243 1.00 90.62 200 LEU A O 1
ATOM 1531 N N . HIS A 1 201 ? 0.791 3.245 12.091 1.00 91.38 201 HIS A N 1
ATOM 1532 C CA . HIS A 1 201 ? 2.252 3.322 12.106 1.00 91.38 201 HIS A CA 1
ATOM 1533 C C . HIS A 1 201 ? 2.886 3.283 10.711 1.00 91.38 201 HIS A C 1
ATOM 1535 O O . HIS A 1 201 ? 4.090 3.501 10.570 1.00 91.38 201 HIS A O 1
ATOM 1541 N N . GLY A 1 202 ? 2.085 3.060 9.667 1.00 88.38 202 GLY A N 1
ATOM 1542 C CA . GLY A 1 202 ? 2.593 2.852 8.318 1.00 88.38 202 GLY A CA 1
ATOM 1543 C C . GLY A 1 202 ? 3.356 1.534 8.213 1.00 88.38 202 GLY A C 1
ATOM 1544 O O . GLY A 1 202 ? 3.263 0.655 9.073 1.00 88.38 202 GLY A O 1
ATOM 1545 N N . ARG A 1 203 ? 4.144 1.391 7.146 1.00 82.75 203 ARG A N 1
ATOM 1546 C CA . ARG A 1 203 ? 5.047 0.246 6.977 1.00 82.75 203 ARG A CA 1
ATOM 1547 C C . ARG A 1 203 ? 6.460 0.753 6.691 1.00 82.75 203 ARG A C 1
ATOM 1549 O O . ARG A 1 203 ? 6.711 1.184 5.560 1.00 82.75 203 ARG A O 1
ATOM 1556 N N . PRO A 1 204 ? 7.369 0.722 7.685 1.00 79.19 204 PRO A N 1
ATOM 1557 C CA . PRO A 1 204 ? 8.767 1.097 7.495 1.00 79.19 204 PRO A CA 1
ATOM 1558 C C . PRO A 1 204 ? 9.389 0.376 6.295 1.00 79.19 204 PRO A C 1
ATOM 1560 O O . PRO A 1 204 ? 9.082 -0.786 6.040 1.00 79.19 204 PRO A O 1
ATOM 1563 N N . GLY A 1 205 ? 10.227 1.080 5.531 1.00 79.50 205 GLY A N 1
ATOM 1564 C CA . GLY A 1 205 ? 10.829 0.540 4.305 1.00 79.50 205 GLY A CA 1
ATOM 1565 C C . GLY A 1 205 ? 9.887 0.479 3.093 1.00 79.50 205 GLY A C 1
ATOM 1566 O O . GLY A 1 205 ? 10.274 -0.047 2.056 1.00 79.50 205 GLY A O 1
ATOM 1567 N N . THR A 1 206 ? 8.669 1.025 3.186 1.00 84.88 206 THR A N 1
ATOM 1568 C CA . THR A 1 206 ? 7.717 1.100 2.064 1.00 84.88 206 THR A CA 1
ATOM 1569 C C . THR A 1 206 ? 7.198 2.524 1.850 1.00 84.88 206 THR A C 1
ATOM 1571 O O . THR A 1 206 ? 7.420 3.416 2.668 1.00 84.88 206 THR A O 1
ATOM 1574 N N . ALA A 1 207 ? 6.437 2.731 0.772 1.00 87.50 207 ALA A N 1
ATOM 1575 C CA . ALA A 1 207 ? 5.756 3.994 0.498 1.00 87.50 207 ALA A CA 1
ATOM 1576 C C . ALA A 1 207 ? 4.523 4.258 1.390 1.00 87.50 207 ALA A C 1
ATOM 1578 O O . ALA A 1 207 ? 3.915 5.316 1.249 1.00 87.50 207 ALA A O 1
ATOM 1579 N N . MET A 1 208 ? 4.116 3.330 2.270 1.00 94.62 208 MET A N 1
ATOM 1580 C CA . MET A 1 208 ? 2.941 3.499 3.133 1.00 94.62 208 MET A CA 1
ATOM 1581 C C . MET A 1 208 ? 3.294 4.319 4.389 1.00 94.62 208 MET A C 1
ATOM 1583 O O . MET A 1 208 ? 3.934 3.779 5.297 1.00 94.62 208 MET A O 1
ATOM 1587 N N . PRO A 1 209 ? 2.880 5.600 4.479 1.00 92.62 209 PRO A N 1
ATOM 1588 C CA . PRO A 1 209 ? 3.233 6.452 5.607 1.00 92.62 209 PRO A CA 1
ATOM 1589 C C . PRO A 1 209 ? 2.389 6.120 6.851 1.00 92.62 209 PRO A C 1
ATOM 1591 O O . PRO A 1 209 ? 1.305 5.548 6.719 1.00 92.62 209 PRO A O 1
ATOM 1594 N N . PRO A 1 210 ? 2.833 6.531 8.053 1.00 93.06 210 PRO A N 1
ATOM 1595 C CA . PRO A 1 210 ? 1.987 6.519 9.241 1.00 93.06 210 PRO A CA 1
ATOM 1596 C C . PRO A 1 210 ? 0.848 7.534 9.108 1.00 93.06 210 PRO A C 1
ATOM 1598 O O . PRO A 1 210 ? 1.087 8.718 8.837 1.00 93.06 210 PRO A O 1
ATOM 1601 N N . TRP A 1 211 ? -0.386 7.088 9.341 1.00 96.69 211 TRP A N 1
ATOM 1602 C CA . TRP A 1 211 ? -1.571 7.950 9.324 1.00 96.69 211 TRP A CA 1
ATOM 1603 C C . TRP A 1 211 ? -2.054 8.355 10.711 1.00 96.69 211 TRP A C 1
ATOM 1605 O O . TRP A 1 211 ? -2.775 9.346 10.813 1.00 96.69 211 TRP A O 1
ATOM 1615 N N . GLY A 1 212 ? -1.607 7.679 11.775 1.00 93.38 212 GLY A N 1
ATOM 1616 C CA . GLY A 1 212 ? -1.958 8.030 13.154 1.00 93.38 212 GLY A CA 1
ATOM 1617 C C . GLY A 1 212 ? -1.751 9.520 13.463 1.00 93.38 212 GLY A C 1
ATOM 1618 O O . GLY A 1 212 ? -2.683 10.173 13.924 1.00 93.38 212 GLY A O 1
ATOM 1619 N N . PRO A 1 213 ? -0.599 10.131 13.138 1.00 93.56 213 PRO A N 1
ATOM 1620 C CA . PRO A 1 213 ? -0.383 11.559 13.394 1.00 93.56 213 PRO A CA 1
ATOM 1621 C C . PRO A 1 213 ? -1.239 12.521 12.548 1.00 93.56 213 PRO A C 1
ATOM 1623 O O . PRO A 1 213 ? -1.214 13.723 12.800 1.00 93.56 213 PRO A O 1
ATOM 1626 N N . ARG A 1 214 ? -1.927 12.034 11.507 1.00 93.62 214 ARG A N 1
ATOM 1627 C CA . ARG A 1 214 ? -2.604 12.867 10.493 1.00 93.62 214 ARG A CA 1
ATOM 1628 C C . ARG A 1 214 ? -4.123 12.750 10.517 1.00 93.62 214 ARG A C 1
ATOM 1630 O O . ARG A 1 214 ? -4.785 13.692 10.096 1.00 93.62 214 ARG A O 1
ATOM 1637 N N . LEU A 1 215 ? -4.644 11.615 10.970 1.00 94.12 215 LEU A N 1
ATOM 1638 C CA . LEU A 1 215 ? -6.068 11.299 11.011 1.00 94.12 215 LEU A CA 1
ATOM 1639 C C . LEU A 1 215 ? -6.489 11.000 12.450 1.00 94.12 215 LEU A C 1
ATOM 1641 O O . LEU A 1 215 ? -5.703 10.461 13.230 1.00 94.12 215 LEU A O 1
ATOM 1645 N N . SER A 1 216 ? -7.721 11.352 12.795 1.00 96.06 216 SER A N 1
ATOM 1646 C CA . SER A 1 216 ? -8.370 10.999 14.063 1.00 96.06 216 SER A CA 1
ATOM 1647 C C . SER A 1 216 ? -8.754 9.516 14.121 1.00 96.06 216 SER A C 1
ATOM 1649 O O . SER A 1 216 ? -8.742 8.807 13.113 1.00 96.06 216 SER A O 1
ATOM 1651 N N . ASP A 1 217 ? -9.102 9.036 15.315 1.00 95.88 217 ASP A N 1
ATOM 1652 C CA . ASP A 1 217 ? -9.523 7.645 15.529 1.00 95.88 217 ASP A CA 1
ATOM 1653 C C . ASP A 1 217 ? -10.810 7.315 14.781 1.00 95.88 217 ASP A C 1
ATOM 1655 O O . ASP A 1 217 ? -10.925 6.253 14.172 1.00 95.88 217 ASP A O 1
ATOM 1659 N N . GLU A 1 218 ? -11.752 8.254 14.764 1.00 96.25 218 GLU A N 1
ATOM 1660 C CA . GLU A 1 218 ? -12.996 8.144 14.013 1.00 96.25 218 GLU A CA 1
ATOM 1661 C C . GLU A 1 218 ? -12.759 8.075 12.500 1.00 96.25 218 GLU A C 1
ATOM 1663 O O . GLU A 1 218 ? -13.394 7.271 11.818 1.00 96.25 218 GLU A O 1
ATOM 1668 N N . GLU A 1 219 ? -11.829 8.874 11.969 1.00 97.19 219 GLU A N 1
ATOM 1669 C CA . GLU A 1 219 ? -11.456 8.845 10.548 1.00 97.19 219 GLU A CA 1
ATOM 1670 C C . GLU A 1 219 ? -10.795 7.522 10.160 1.00 97.19 219 GLU A C 1
ATOM 1672 O O . GLU A 1 219 ? -11.150 6.931 9.136 1.00 97.19 219 GLU A O 1
ATOM 1677 N N . ILE A 1 220 ? -9.884 7.012 10.991 1.00 97.94 220 ILE A N 1
ATOM 1678 C CA . ILE A 1 220 ? -9.235 5.717 10.753 1.00 97.94 220 ILE A CA 1
ATOM 1679 C C . ILE A 1 220 ? -10.255 4.578 10.843 1.00 97.94 220 ILE A C 1
ATOM 1681 O O . ILE A 1 220 ? -10.282 3.727 9.952 1.00 97.94 220 ILE A O 1
ATOM 1685 N N . ALA A 1 221 ? -11.131 4.576 11.851 1.00 98.00 221 ALA A N 1
ATOM 1686 C CA . ALA A 1 221 ? -12.184 3.571 11.975 1.00 98.00 221 ALA A CA 1
ATOM 1687 C C . ALA A 1 221 ? -13.110 3.574 10.746 1.00 98.00 221 ALA A C 1
ATOM 1689 O O . ALA A 1 221 ? -13.417 2.515 10.195 1.00 98.00 221 ALA A O 1
ATOM 1690 N N . ALA A 1 222 ? -13.500 4.757 10.258 1.00 97.94 222 ALA A N 1
ATOM 1691 C CA . ALA A 1 222 ? -14.319 4.892 9.057 1.00 97.94 222 ALA A CA 1
ATOM 1692 C C . ALA A 1 222 ? -13.614 4.344 7.800 1.00 97.94 222 ALA A C 1
ATOM 1694 O O . ALA A 1 222 ? -14.223 3.577 7.049 1.00 97.94 222 ALA A O 1
ATOM 1695 N N . ILE A 1 223 ? -12.332 4.676 7.588 1.00 98.31 223 ILE A N 1
ATOM 1696 C CA . ILE A 1 223 ? -11.528 4.140 6.473 1.00 98.31 223 ILE A CA 1
ATOM 1697 C C . ILE A 1 223 ? -11.450 2.610 6.544 1.00 98.31 223 ILE A C 1
ATOM 1699 O O . ILE A 1 223 ? -11.672 1.929 5.541 1.00 98.31 223 ILE A O 1
ATOM 1703 N N . VAL A 1 224 ? -11.153 2.058 7.722 1.00 98.12 224 VAL A N 1
ATOM 1704 C CA . VAL A 1 224 ? -11.022 0.608 7.922 1.00 98.12 224 VAL A CA 1
ATOM 1705 C C . VAL A 1 224 ? -12.338 -0.102 7.630 1.00 98.12 224 VAL A C 1
ATOM 1707 O O . VAL A 1 224 ? -12.344 -1.094 6.902 1.00 98.12 224 VAL A O 1
ATOM 1710 N N . ASN A 1 225 ? -13.451 0.431 8.131 1.00 97.75 225 ASN A N 1
ATOM 1711 C CA . ASN A 1 225 ? -14.780 -0.126 7.890 1.00 97.75 225 ASN A CA 1
ATOM 1712 C C . ASN A 1 225 ? -15.145 -0.100 6.405 1.00 97.75 225 ASN A C 1
ATOM 1714 O O . ASN A 1 225 ? -15.663 -1.091 5.889 1.00 97.75 225 ASN A O 1
ATOM 1718 N N . TYR A 1 226 ? -14.817 0.980 5.692 1.00 97.88 226 TYR A N 1
ATOM 1719 C CA . TYR A 1 226 ? -14.998 1.041 4.243 1.00 97.88 226 TYR A CA 1
ATOM 1720 C C . TYR A 1 226 ? -14.166 -0.032 3.523 1.00 97.88 226 TYR A C 1
ATOM 1722 O O . TYR A 1 226 ? -14.704 -0.784 2.714 1.00 97.88 226 TYR A O 1
ATOM 1730 N N . ILE A 1 227 ? -12.880 -0.175 3.857 1.00 97.88 227 ILE A N 1
ATOM 1731 C CA . ILE A 1 227 ? -11.992 -1.182 3.251 1.00 97.88 227 ILE A CA 1
ATOM 1732 C C . ILE A 1 227 ? -12.495 -2.613 3.515 1.00 97.88 227 ILE A C 1
ATOM 1734 O O . ILE A 1 227 ? -12.516 -3.439 2.600 1.00 97.88 227 ILE A O 1
ATOM 1738 N N . ARG A 1 228 ? -12.919 -2.912 4.750 1.00 97.06 228 ARG A N 1
ATOM 1739 C CA . ARG A 1 228 ? -13.360 -4.250 5.194 1.00 97.06 228 ARG A CA 1
ATOM 1740 C C . ARG A 1 228 ? -14.748 -4.659 4.696 1.00 97.06 228 ARG A C 1
ATOM 1742 O O . ARG A 1 228 ? -15.084 -5.831 4.828 1.00 97.06 228 ARG A O 1
ATOM 1749 N N . SER A 1 229 ? -15.516 -3.724 4.136 1.00 95.88 229 SER A N 1
ATOM 1750 C CA . SER A 1 229 ? -16.847 -3.959 3.546 1.00 95.88 229 SER A CA 1
ATOM 1751 C C . SER A 1 229 ? -16.897 -3.728 2.028 1.00 95.88 229 SER A C 1
ATOM 1753 O O . SER A 1 229 ? -17.939 -3.906 1.397 1.00 95.88 229 SER A O 1
ATOM 1755 N N . SER A 1 230 ? -15.776 -3.328 1.420 1.00 95.06 230 SER A N 1
ATOM 1756 C CA . SER A 1 230 ? -15.680 -3.054 -0.016 1.00 95.06 230 SER A CA 1
ATOM 1757 C C . SER A 1 230 ? -15.114 -4.235 -0.797 1.00 95.06 230 SER A C 1
ATOM 1759 O O . SER A 1 230 ? -14.384 -5.070 -0.275 1.00 95.06 230 SER A O 1
ATOM 1761 N N . TRP A 1 231 ? -15.422 -4.282 -2.096 1.00 95.06 231 TRP A N 1
ATOM 1762 C CA . TRP A 1 231 ? -14.814 -5.213 -3.061 1.00 95.06 231 TRP A CA 1
ATOM 1763 C C . TRP A 1 231 ? -14.925 -6.702 -2.689 1.00 95.06 231 TRP A C 1
ATOM 1765 O O . TRP A 1 231 ? -14.036 -7.491 -3.005 1.00 95.06 231 TRP A O 1
ATOM 1775 N N . GLY A 1 232 ? -16.027 -7.085 -2.039 1.00 88.19 232 GLY A N 1
ATOM 1776 C CA . GLY A 1 232 ? -16.277 -8.464 -1.609 1.00 88.19 232 GLY A CA 1
ATOM 1777 C C . GLY A 1 232 ? -15.618 -8.840 -0.281 1.00 88.19 232 GLY A C 1
ATOM 1778 O O . GLY A 1 232 ? -15.679 -10.004 0.103 1.00 88.19 232 GLY A O 1
ATOM 1779 N N . ASN A 1 233 ? -15.009 -7.879 0.416 1.00 93.56 233 ASN A N 1
ATOM 1780 C CA . ASN A 1 233 ? -14.577 -8.059 1.794 1.00 93.56 233 ASN A CA 1
ATOM 1781 C C . ASN A 1 233 ? -15.798 -8.051 2.728 1.00 93.56 233 ASN A C 1
ATOM 1783 O O . ASN A 1 233 ? -16.713 -7.246 2.548 1.00 93.56 233 ASN A O 1
ATOM 1787 N N . ASP A 1 234 ? -15.780 -8.927 3.730 1.00 94.25 234 ASP A N 1
ATOM 1788 C CA . ASP A 1 234 ? -16.759 -8.966 4.819 1.00 94.25 234 ASP A CA 1
ATOM 1789 C C . ASP A 1 234 ? -16.049 -9.379 6.112 1.00 94.25 234 ASP A C 1
ATOM 1791 O O . ASP A 1 234 ? -16.066 -10.535 6.537 1.00 94.25 234 ASP A O 1
ATOM 1795 N N . PHE A 1 235 ? -15.312 -8.431 6.689 1.00 93.25 235 PHE A N 1
ATOM 1796 C CA . PHE A 1 235 ? -14.469 -8.686 7.859 1.00 93.25 235 PHE A CA 1
ATOM 1797 C C . PHE A 1 235 ? -15.002 -8.021 9.136 1.00 93.25 235 PHE A C 1
ATOM 1799 O O . PHE A 1 235 ? -14.269 -7.881 10.110 1.00 93.25 235 PHE A O 1
ATOM 1806 N N . GLY A 1 236 ? -16.266 -7.598 9.166 1.00 92.56 236 GLY A N 1
ATOM 1807 C CA . GLY A 1 236 ? -16.830 -6.870 10.306 1.00 92.56 236 GLY A CA 1
ATOM 1808 C C . GLY A 1 236 ? -16.225 -5.473 10.507 1.00 92.56 236 GLY A C 1
ATOM 1809 O O . GLY A 1 236 ? -15.385 -5.011 9.729 1.00 92.56 236 GLY A O 1
ATOM 1810 N N . THR A 1 237 ? -16.682 -4.789 11.555 1.00 94.94 237 THR A N 1
ATOM 1811 C CA . THR A 1 237 ? -16.391 -3.371 11.810 1.00 94.94 237 THR A CA 1
ATOM 1812 C C . THR A 1 237 ? -15.462 -3.153 12.999 1.00 94.94 237 THR A C 1
ATOM 1814 O O . THR A 1 237 ? -15.476 -3.932 13.948 1.00 94.94 237 THR A O 1
ATOM 1817 N N . VAL A 1 238 ? -14.738 -2.039 12.980 1.00 95.81 238 VAL A N 1
ATOM 1818 C CA . VAL A 1 238 ? -13.962 -1.492 14.097 1.00 95.81 238 VAL A CA 1
ATOM 1819 C C . VAL A 1 238 ? -14.596 -0.199 14.610 1.00 95.81 238 VAL A C 1
ATOM 1821 O O . VAL A 1 238 ? -15.251 0.537 13.860 1.00 95.81 238 VAL A O 1
ATOM 1824 N N . THR A 1 239 ? -14.391 0.077 15.890 1.00 95.62 239 THR A N 1
ATOM 1825 C CA . THR A 1 239 ? -14.829 1.294 16.580 1.00 95.62 239 THR A CA 1
ATOM 1826 C C . THR A 1 239 ? -13.678 2.287 16.727 1.00 95.62 239 THR A C 1
ATOM 1828 O O . THR A 1 239 ? -12.512 1.939 16.542 1.00 95.62 239 THR A O 1
ATOM 1831 N N . ARG A 1 240 ? -13.982 3.541 17.081 1.00 95.56 240 ARG A N 1
ATOM 1832 C CA . ARG A 1 240 ? -12.938 4.528 17.408 1.00 95.56 240 ARG A CA 1
ATOM 1833 C C . ARG A 1 240 ? -12.136 4.103 18.642 1.00 95.56 240 ARG A C 1
ATOM 1835 O O . ARG A 1 240 ? -10.951 4.400 18.728 1.00 95.56 240 ARG A O 1
ATOM 1842 N N . GLU A 1 241 ? -12.770 3.406 19.584 1.00 95.62 241 GLU A N 1
ATOM 1843 C CA . GLU A 1 241 ? -12.145 2.918 20.810 1.00 95.62 241 GLU A CA 1
ATOM 1844 C C . GLU A 1 241 ? -11.100 1.841 20.493 1.00 95.62 241 GLU A C 1
ATOM 1846 O O . GLU A 1 241 ? -10.018 1.857 21.080 1.00 95.62 241 GLU A O 1
ATOM 1851 N N . ASP A 1 242 ? -11.376 0.976 19.510 1.00 94.44 242 ASP A N 1
ATOM 1852 C CA . ASP A 1 242 ? -10.410 -0.018 19.022 1.00 94.44 242 ASP A CA 1
ATOM 1853 C C . ASP A 1 242 ? -9.161 0.652 18.432 1.00 94.44 242 ASP A C 1
ATOM 1855 O O . ASP A 1 242 ? -8.042 0.196 18.667 1.00 94.44 242 ASP A O 1
ATOM 1859 N N . VAL A 1 243 ? -9.335 1.754 17.691 1.00 95.81 243 VAL A N 1
ATOM 1860 C CA . VAL A 1 243 ? -8.211 2.528 17.136 1.00 95.81 243 VAL A CA 1
ATOM 1861 C C . VAL A 1 243 ? -7.427 3.223 18.248 1.00 95.81 243 VAL A C 1
ATOM 1863 O O . VAL A 1 243 ? -6.199 3.127 18.283 1.00 95.81 243 VAL A O 1
ATOM 1866 N N . ALA A 1 244 ? -8.125 3.881 19.176 1.00 92.25 244 ALA A N 1
ATOM 1867 C CA . ALA A 1 244 ? -7.512 4.593 20.293 1.00 92.25 244 ALA A CA 1
ATOM 1868 C C . ALA A 1 244 ? -6.658 3.662 21.170 1.00 92.25 244 ALA A C 1
ATOM 1870 O O . ALA A 1 244 ? -5.593 4.057 21.639 1.00 92.25 244 ALA A O 1
ATOM 1871 N N . ALA A 1 245 ? -7.081 2.406 21.345 1.00 92.19 245 ALA A N 1
ATOM 1872 C CA . ALA A 1 245 ? -6.341 1.397 22.101 1.00 92.19 245 ALA A CA 1
ATOM 1873 C C . ALA A 1 245 ? -5.017 0.950 21.443 1.00 92.19 245 ALA A C 1
ATOM 1875 O O . ALA A 1 245 ? -4.228 0.256 22.086 1.00 92.19 245 ALA A O 1
ATOM 1876 N N . LYS A 1 246 ? -4.775 1.306 20.174 1.00 86.38 246 LYS A N 1
ATOM 1877 C CA . LYS A 1 246 ? -3.582 0.919 19.397 1.00 86.38 246 LYS A CA 1
ATOM 1878 C C . LYS A 1 246 ? -2.603 2.073 19.143 1.00 86.38 246 LYS A C 1
ATOM 1880 O O . LYS A 1 246 ? -1.628 1.865 18.423 1.00 86.38 246 LYS A O 1
ATOM 1885 N N . ARG A 1 247 ? -2.877 3.266 19.677 1.00 82.00 247 ARG A N 1
ATOM 1886 C CA . ARG A 1 247 ? -2.027 4.460 19.539 1.00 82.00 247 ARG A CA 1
ATOM 1887 C C . ARG A 1 247 ? -0.873 4.534 20.525 1.00 82.00 247 ARG A C 1
ATOM 1889 O O . ARG A 1 247 ? -0.995 3.975 21.635 1.00 82.00 247 ARG A O 1
#

Secondary structure (DSSP, 8-state):
-PPPEEEEEEEETT-SS-SEEE-SSS-EEEE-GGGS-SEEEEEEEEEEETTS-EEEEEEEEEE---S-----SSS---SSS-EEEES--TTHHHHTS----HHHHHHHHHHHHHHHHHHHHHHHHHGGGSSSSSTT--PPPP---S--PPPSS---HHHHHHHHTHHHH-TTS--BTTTB---TT-GGGG-HHHHHHHHHH--TTSS----TTTS-HHHHHHHHHHHHHSTT-------HHHHHTT-